Protein AF-A0A0A6RRL5-F1 (afdb_monomer_lite)

Sequence (184 aa):
MWIRLGIIFLIIVLAIILTRRQKIWTIITVMGGLIVATYIILIIGGGIHQWQKENQTIPPQQVVNSFIQDIHPELSQKMTEIAEEMALSTQKIQQLQDLKKAFPNQAQMIEQKINQWQTLKNQLSQVSNDIEQRVEQAYVAYKIDEIQGRKKFTLISQTLLNQANAVLANADSTKSTIEAQLDE

Organism: NCBI:txid1003181

Radius of gyration: 33.32 Å; chains: 1; bounding box: 41×81×75 Å

Secondary structure (DSSP, 8-state):
-HHHHHHHHHHHHHHHHHH-TT-HHHHHHHHHHHHHHHHHHHHHHHHHHHHHHHS----HHHHHHHHHHHH-HHHHHHHHHHHHHHHHHHHHHHHHHHHHHH-GGGHHHHHHHHHHHHHHHHHHHHHHHHHHHHHHHHHHHHHH-HHHHHHHHHHHHHHHHHHHHHHHHHHHHHHHHHHHTT--

Foldseek 3Di:
DVVVVVVVVVVVVVVVVVPCPPPPVVVCVVVVVVVVVVVVCCCVVVVVVVVVVVPPPDPLLVVLLVVCCVQPVLLSVLLVVLVVLLVVLVVLLVVLVVVCVVCVVCNVVSVVLSVLSVVLSVLSVVLSVVLSVVSSVLVVVCVVPVVVSSVVCVVVSVVSSVSSVVSVVVSVVSVVVSVVVVVD

pLDDT: mean 82.19, std 14.81, range [45.22, 98.0]

Structure (mmCIF, N/CA/C/O backbone):
data_AF-A0A0A6RRL5-F1
#
_entry.id   AF-A0A0A6RRL5-F1
#
loop_
_atom_site.group_PDB
_atom_site.id
_atom_site.type_symbol
_atom_site.label_atom_id
_atom_site.label_alt_id
_atom_site.label_comp_id
_atom_site.label_asym_id
_atom_site.label_entity_id
_atom_site.label_seq_id
_atom_site.pdbx_PDB_ins_code
_atom_site.Cartn_x
_atom_site.Cartn_y
_atom_site.Cartn_z
_atom_site.occupancy
_atom_site.B_iso_or_equiv
_atom_site.auth_seq_id
_atom_site.auth_comp_id
_atom_site.auth_asym_id
_atom_site.auth_atom_id
_atom_site.pdbx_PDB_model_num
ATOM 1 N N . MET A 1 1 ? -18.501 49.320 -32.073 1.00 52.78 1 MET A N 1
ATOM 2 C CA . MET A 1 1 ? -17.607 50.162 -31.240 1.00 52.78 1 MET A CA 1
ATOM 3 C C . MET A 1 1 ? -16.177 50.233 -31.798 1.00 52.78 1 MET A C 1
ATOM 5 O O . MET A 1 1 ? -15.641 51.326 -31.887 1.00 52.78 1 MET A O 1
ATOM 9 N N . TRP A 1 2 ? -15.608 49.127 -32.290 1.00 47.00 2 TRP A N 1
ATOM 10 C CA . TRP A 1 2 ? -14.252 49.050 -32.870 1.00 47.00 2 TRP A CA 1
ATOM 11 C C . TRP A 1 2 ? -14.011 49.849 -34.167 1.00 47.00 2 TRP A C 1
ATOM 13 O O . TRP A 1 2 ? -12.937 50.409 -34.357 1.00 47.00 2 TRP A O 1
ATOM 23 N N . ILE A 1 3 ? -15.027 49.999 -35.024 1.00 62.28 3 ILE A N 1
ATOM 24 C CA . ILE A 1 3 ? -14.897 50.715 -36.311 1.00 62.28 3 ILE A CA 1
ATOM 25 C C . ILE A 1 3 ? -14.674 52.227 -36.108 1.00 62.28 3 ILE A C 1
ATOM 27 O O . ILE A 1 3 ? -13.929 52.854 -36.857 1.00 62.28 3 ILE A O 1
ATOM 31 N N . ARG A 1 4 ? -15.249 52.820 -35.048 1.00 56.81 4 ARG A N 1
ATOM 32 C CA . ARG A 1 4 ? -15.068 54.251 -34.739 1.00 56.81 4 ARG A CA 1
ATOM 33 C C . ARG A 1 4 ? -13.652 54.570 -34.242 1.00 56.81 4 ARG A C 1
ATOM 35 O O . ARG A 1 4 ? -13.141 55.640 -34.550 1.00 56.81 4 ARG A O 1
ATOM 42 N N . LEU A 1 5 ? -13.001 53.633 -33.550 1.00 63.03 5 LEU A N 1
ATOM 43 C CA . LEU A 1 5 ? -11.608 53.772 -33.105 1.00 63.03 5 LEU A CA 1
ATOM 44 C C . LEU A 1 5 ? -10.621 53.698 -34.279 1.00 63.03 5 LEU A C 1
ATOM 46 O O . LEU A 1 5 ? -9.686 54.493 -34.336 1.00 63.03 5 LEU A O 1
ATOM 50 N N . GLY A 1 6 ? -10.869 52.814 -35.252 1.00 72.12 6 GLY A N 1
ATOM 51 C CA . GLY A 1 6 ? -10.028 52.696 -36.449 1.00 72.12 6 GLY A CA 1
ATOM 52 C C . GLY A 1 6 ? -10.020 53.962 -37.312 1.00 72.12 6 GLY A C 1
ATOM 53 O O . GLY A 1 6 ? -8.970 54.372 -37.796 1.00 72.12 6 GLY A O 1
ATOM 54 N N . ILE A 1 7 ? -11.170 54.631 -37.444 1.00 76.12 7 ILE A N 1
ATOM 55 C CA . ILE A 1 7 ? -11.287 55.865 -38.237 1.00 76.12 7 ILE A CA 1
ATOM 56 C C . ILE A 1 7 ? -10.579 57.039 -37.545 1.00 76.12 7 I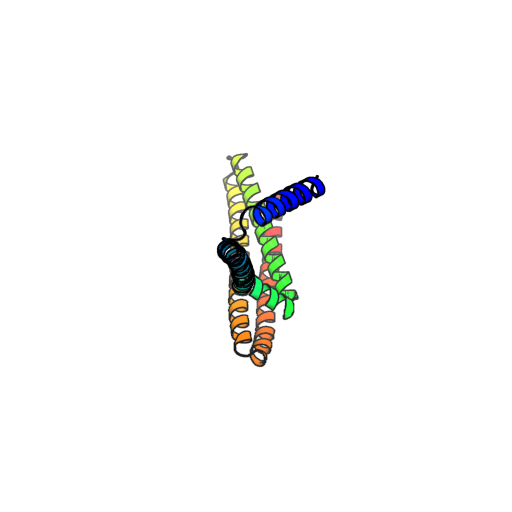LE A C 1
ATOM 58 O O . ILE A 1 7 ? -9.872 57.797 -38.205 1.00 76.12 7 ILE A O 1
ATOM 62 N N . ILE A 1 8 ? -10.695 57.163 -36.218 1.00 74.31 8 ILE A N 1
ATOM 63 C CA . ILE A 1 8 ? -9.988 58.202 -35.449 1.00 74.31 8 ILE A CA 1
ATOM 64 C C . ILE A 1 8 ? -8.470 58.008 -35.555 1.00 74.31 8 ILE A C 1
ATOM 66 O O . ILE A 1 8 ? -7.740 58.971 -35.781 1.00 74.31 8 ILE A O 1
ATOM 70 N N . PHE A 1 9 ? -7.996 56.763 -35.475 1.00 74.94 9 PHE A N 1
ATOM 71 C CA . PHE A 1 9 ? -6.580 56.445 -35.646 1.00 74.94 9 PHE A CA 1
ATOM 72 C C . PHE A 1 9 ? -6.076 56.811 -37.050 1.00 74.94 9 PHE A C 1
ATOM 74 O O . PHE A 1 9 ? -5.023 57.430 -37.189 1.00 74.94 9 PHE A O 1
ATOM 81 N N . LEU A 1 10 ? -6.862 56.517 -38.089 1.00 76.50 10 LEU A N 1
ATOM 82 C CA . LEU A 1 10 ? -6.510 56.823 -39.476 1.00 76.50 10 LEU A CA 1
ATOM 83 C C . LEU A 1 10 ? -6.443 58.338 -39.740 1.00 76.50 10 LEU A C 1
ATOM 85 O O . LEU A 1 10 ? -5.532 58.802 -40.424 1.00 76.50 10 LEU A O 1
ATOM 89 N N . ILE A 1 11 ? -7.347 59.116 -39.135 1.00 78.75 11 ILE A N 1
ATOM 90 C CA . ILE A 1 11 ? -7.352 60.586 -39.222 1.00 78.75 11 ILE A CA 1
ATOM 91 C C . ILE A 1 11 ? -6.140 61.187 -38.495 1.00 78.75 11 ILE A C 1
ATOM 93 O O . ILE A 1 11 ? -5.501 62.093 -39.029 1.00 78.75 11 ILE A O 1
ATOM 97 N N . ILE A 1 12 ? -5.774 60.666 -37.318 1.00 73.81 12 ILE A N 1
ATOM 98 C CA . ILE A 1 12 ? -4.588 61.117 -36.571 1.00 73.81 12 ILE A CA 1
ATOM 99 C C . ILE A 1 12 ? -3.306 60.821 -37.362 1.00 73.81 12 ILE A C 1
ATOM 101 O O . ILE A 1 12 ? -2.438 61.687 -37.477 1.00 73.81 12 ILE A O 1
ATOM 105 N N . VAL A 1 13 ? -3.203 59.636 -37.970 1.00 71.62 13 VAL A N 1
ATOM 106 C CA . VAL A 1 13 ? -2.058 59.256 -38.812 1.00 71.62 13 VAL A CA 1
ATOM 107 C C . VAL A 1 13 ? -1.952 60.165 -40.043 1.00 71.62 13 VAL A C 1
ATOM 109 O O . VAL A 1 13 ? -0.871 60.677 -40.332 1.00 71.62 13 VAL A O 1
ATOM 112 N N . LEU A 1 14 ? -3.067 60.450 -40.725 1.00 72.38 14 LEU A N 1
ATOM 113 C CA . LEU A 1 14 ? -3.102 61.362 -41.877 1.00 72.38 14 LEU A CA 1
ATOM 114 C C . LEU A 1 14 ? -2.750 62.810 -41.509 1.00 72.38 14 LEU A C 1
ATOM 116 O O . LEU A 1 14 ? -1.993 63.456 -42.235 1.00 72.38 14 LEU A O 1
ATOM 120 N N . ALA A 1 15 ? -3.232 63.307 -40.367 1.00 69.69 15 ALA A N 1
ATOM 121 C CA . ALA A 1 15 ? -2.908 64.646 -39.877 1.00 69.69 15 ALA A CA 1
ATOM 122 C C . ALA A 1 15 ? -1.407 64.787 -39.548 1.00 69.69 15 ALA A C 1
ATOM 124 O O . ALA A 1 15 ? -0.779 65.798 -39.873 1.00 69.69 15 ALA A O 1
ATOM 125 N N . ILE A 1 16 ? -0.791 63.749 -38.976 1.00 62.69 16 ILE A N 1
ATOM 126 C CA . ILE A 1 16 ? 0.648 63.726 -38.670 1.00 62.69 16 ILE A CA 1
ATOM 127 C C . ILE A 1 16 ? 1.498 63.688 -39.954 1.00 62.69 16 ILE A C 1
ATOM 129 O O . ILE A 1 16 ? 2.522 64.373 -40.024 1.00 62.69 16 ILE A O 1
ATOM 133 N N . ILE A 1 17 ? 1.059 62.952 -40.982 1.00 62.91 17 ILE A N 1
ATOM 134 C CA . ILE A 1 17 ? 1.737 62.864 -42.287 1.00 62.91 17 ILE A CA 1
ATOM 135 C C . ILE A 1 17 ? 1.704 64.210 -43.030 1.00 62.91 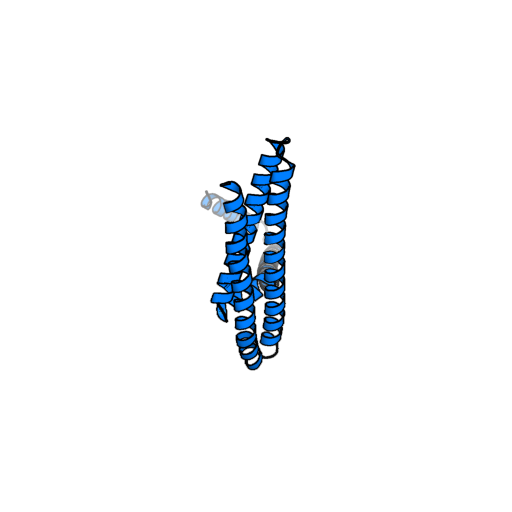17 ILE A C 1
ATOM 137 O O . ILE A 1 17 ? 2.719 64.623 -43.594 1.00 62.91 17 ILE A O 1
ATOM 141 N N . LEU A 1 18 ? 0.574 64.925 -42.996 1.00 62.03 18 LEU A N 1
ATOM 142 C CA . LEU A 1 18 ? 0.412 66.204 -43.700 1.00 62.03 18 LEU A CA 1
ATOM 143 C C . LEU A 1 18 ? 1.228 67.353 -43.088 1.00 62.03 18 LEU A C 1
ATOM 145 O O . LEU A 1 18 ? 1.659 68.248 -43.812 1.00 62.03 18 LEU A O 1
ATOM 149 N N . THR A 1 19 ? 1.492 67.332 -41.779 1.00 60.03 19 THR A N 1
ATOM 150 C CA . THR A 1 19 ? 2.067 68.501 -41.086 1.00 60.03 19 THR A CA 1
ATOM 151 C C . THR A 1 19 ? 3.605 68.539 -41.098 1.00 60.03 19 THR A C 1
ATOM 153 O O . THR A 1 19 ? 4.205 69.542 -40.715 1.00 60.03 19 THR A O 1
ATOM 156 N N . ARG A 1 20 ? 4.304 67.472 -41.517 1.00 54.66 20 ARG A N 1
ATOM 157 C CA . ARG A 1 20 ? 5.771 67.386 -41.353 1.00 54.66 20 ARG A CA 1
ATOM 158 C C . ARG A 1 20 ? 6.490 66.665 -42.495 1.00 54.66 20 ARG A C 1
ATOM 160 O O . ARG A 1 20 ? 7.007 65.562 -42.334 1.00 54.66 20 ARG A O 1
ATOM 167 N N . ARG A 1 21 ? 6.687 67.367 -43.615 1.00 55.06 21 ARG A N 1
ATOM 168 C CA . ARG A 1 21 ? 7.547 66.911 -44.731 1.00 55.06 21 ARG A CA 1
ATOM 169 C C . ARG A 1 21 ? 9.041 66.764 -44.369 1.00 55.06 21 ARG A C 1
ATOM 171 O O . ARG A 1 21 ? 9.801 66.225 -45.160 1.00 55.06 21 ARG A O 1
ATOM 178 N N . GLN A 1 22 ? 9.465 67.194 -43.174 1.00 52.91 22 GLN A N 1
ATOM 179 C CA . GLN A 1 22 ? 10.870 67.182 -42.735 1.00 52.91 22 GLN A CA 1
ATOM 180 C C . GLN A 1 22 ? 11.210 66.113 -41.674 1.00 52.91 22 GLN A C 1
ATOM 182 O O . GLN A 1 22 ? 12.342 66.058 -41.206 1.00 52.91 22 GLN A O 1
ATOM 187 N N . LYS A 1 23 ? 10.260 65.256 -41.265 1.00 57.72 23 LYS A N 1
ATOM 188 C CA . LYS A 1 23 ? 10.474 64.265 -40.186 1.00 57.72 23 LYS A CA 1
ATOM 189 C C . LYS A 1 23 ? 9.983 62.853 -40.535 1.00 57.72 23 LYS A C 1
ATOM 191 O O . LYS A 1 23 ? 9.464 62.131 -39.691 1.00 57.72 23 LYS A O 1
ATOM 196 N N . ILE A 1 24 ? 10.183 62.437 -41.785 1.00 57.97 24 ILE A N 1
ATOM 197 C CA . ILE A 1 24 ? 9.918 61.057 -42.237 1.00 57.97 24 ILE A CA 1
ATOM 198 C C . ILE A 1 24 ? 10.838 60.060 -41.502 1.00 57.97 24 ILE A C 1
ATOM 200 O O . ILE A 1 24 ? 10.398 58.990 -41.089 1.00 57.97 24 ILE A O 1
ATOM 204 N N . TRP A 1 25 ? 12.081 60.462 -41.218 1.00 56.75 25 TRP A N 1
ATOM 205 C CA . TRP A 1 25 ? 13.065 59.645 -40.499 1.00 56.75 25 TRP A CA 1
ATOM 206 C C . TRP A 1 25 ? 12.636 59.242 -39.082 1.00 56.75 25 TRP A C 1
ATOM 208 O O . TRP A 1 25 ? 12.894 58.111 -38.677 1.00 56.75 25 TRP A O 1
ATOM 218 N N . THR A 1 26 ? 11.937 60.114 -38.344 1.00 59.91 26 THR A N 1
ATOM 219 C CA . THR A 1 26 ? 11.480 59.799 -36.977 1.00 59.91 26 THR A CA 1
ATOM 220 C C . THR A 1 26 ? 10.301 58.827 -36.954 1.00 59.91 26 THR A C 1
ATOM 222 O O . THR A 1 26 ? 10.149 58.065 -36.009 1.00 59.91 26 THR A O 1
ATOM 225 N N . ILE A 1 27 ? 9.467 58.821 -37.999 1.00 60.34 27 ILE A N 1
ATOM 226 C CA . ILE A 1 27 ? 8.325 57.898 -38.089 1.00 60.34 27 ILE A CA 1
ATOM 227 C C . ILE A 1 27 ? 8.822 56.484 -38.417 1.00 60.34 27 ILE A C 1
ATOM 229 O O . ILE A 1 27 ? 8.363 55.518 -37.809 1.00 60.34 27 ILE A O 1
ATOM 233 N N . ILE A 1 28 ? 9.814 56.366 -39.309 1.00 63.16 28 ILE A N 1
ATOM 234 C CA . ILE A 1 28 ? 10.444 55.082 -39.655 1.00 63.16 28 ILE A CA 1
ATOM 235 C C . ILE A 1 28 ? 11.129 54.458 -38.432 1.00 63.16 28 ILE A C 1
ATOM 237 O O . ILE A 1 28 ? 10.978 53.262 -38.197 1.00 63.16 28 ILE A O 1
ATOM 241 N N . THR A 1 29 ? 11.827 55.251 -37.612 1.00 64.44 29 THR A N 1
ATOM 242 C CA . THR A 1 29 ? 12.497 54.738 -36.401 1.00 64.44 29 THR A CA 1
ATOM 243 C C . THR A 1 29 ? 11.508 54.251 -35.344 1.00 64.44 29 THR A C 1
ATOM 245 O O . THR A 1 29 ? 11.722 53.191 -34.762 1.00 64.44 29 THR A O 1
ATOM 248 N N . VAL A 1 30 ? 10.399 54.965 -35.124 1.00 69.56 30 VAL A N 1
ATOM 249 C CA . VAL A 1 30 ? 9.379 54.551 -34.143 1.00 69.56 30 VAL A CA 1
ATOM 250 C C . VAL A 1 30 ? 8.624 53.298 -34.607 1.00 69.56 30 VAL A C 1
ATOM 252 O O . VAL A 1 30 ? 8.433 52.376 -33.815 1.00 69.56 30 VAL A O 1
ATOM 255 N N . MET A 1 31 ? 8.250 53.216 -35.889 1.00 67.31 31 MET A N 1
ATOM 256 C CA . MET A 1 31 ? 7.596 52.026 -36.458 1.00 67.31 31 MET A CA 1
ATOM 257 C C . MET A 1 31 ? 8.532 50.811 -36.470 1.00 67.31 31 MET A C 1
ATOM 259 O O . MET A 1 31 ? 8.121 49.719 -36.080 1.00 67.31 31 MET A O 1
ATOM 263 N N . GLY A 1 32 ? 9.801 51.000 -36.846 1.00 64.81 32 GLY A N 1
ATOM 264 C CA . GLY A 1 32 ? 10.814 49.944 -36.792 1.00 64.81 32 GLY A CA 1
ATOM 265 C C . GLY A 1 32 ? 11.029 49.415 -35.372 1.00 64.81 32 GLY A C 1
ATOM 266 O O . GLY A 1 32 ? 11.065 48.204 -35.169 1.00 64.81 32 GLY A O 1
ATOM 267 N N . GLY A 1 33 ? 11.078 50.305 -34.374 1.00 67.12 33 GLY A N 1
ATOM 268 C CA . GLY A 1 33 ? 11.204 49.922 -32.965 1.00 67.12 33 GLY A CA 1
ATOM 269 C C . GLY A 1 33 ? 10.030 49.079 -32.452 1.00 67.12 33 GLY A C 1
ATOM 270 O O . GLY A 1 33 ? 10.245 48.088 -31.759 1.00 67.12 33 GLY A O 1
ATOM 271 N N . LEU A 1 34 ? 8.793 49.416 -32.837 1.00 70.50 34 LEU A N 1
ATOM 272 C CA . LEU A 1 34 ? 7.589 48.663 -32.455 1.00 70.50 34 LEU A CA 1
ATOM 273 C C . LEU A 1 34 ? 7.543 47.253 -33.065 1.00 70.50 34 LEU A C 1
ATOM 275 O O . LEU A 1 34 ? 7.153 46.298 -32.388 1.00 70.50 34 LEU A O 1
ATOM 279 N N . ILE A 1 35 ? 7.975 47.100 -34.319 1.00 71.94 35 ILE A N 1
ATOM 280 C CA . ILE A 1 35 ? 8.038 45.791 -34.987 1.00 71.94 35 ILE A CA 1
ATOM 281 C C . ILE A 1 35 ? 9.097 44.903 -34.323 1.00 71.94 35 ILE A C 1
ATOM 283 O O . ILE A 1 35 ? 8.836 43.738 -34.033 1.00 71.94 35 ILE A O 1
ATOM 287 N N . VAL A 1 36 ? 10.273 45.452 -34.005 1.00 70.12 36 VAL A N 1
ATOM 288 C CA . VAL A 1 36 ? 11.329 44.689 -33.323 1.00 70.12 36 VAL A CA 1
ATOM 289 C C . VAL A 1 36 ? 10.899 44.301 -31.904 1.00 70.12 36 VAL A C 1
ATOM 291 O O . VAL A 1 36 ? 11.081 43.154 -31.506 1.00 70.12 36 VAL A O 1
ATOM 294 N N . ALA A 1 37 ? 10.262 45.206 -31.156 1.00 69.94 37 ALA A N 1
ATOM 295 C CA . ALA A 1 37 ? 9.780 44.915 -29.805 1.00 69.94 37 ALA A CA 1
ATOM 296 C C . ALA A 1 37 ? 8.712 43.805 -29.786 1.00 69.94 37 ALA A C 1
ATOM 298 O O . ALA A 1 37 ? 8.779 42.898 -28.959 1.00 69.94 37 ALA A O 1
ATOM 299 N N . THR A 1 38 ? 7.757 43.833 -30.721 1.00 70.44 38 THR A N 1
ATOM 300 C CA . THR A 1 38 ? 6.729 42.781 -30.834 1.00 70.44 38 THR A CA 1
ATOM 301 C C . THR A 1 38 ? 7.321 41.434 -31.251 1.00 70.44 38 THR A C 1
ATOM 303 O O . THR A 1 38 ? 6.930 40.403 -30.704 1.00 70.44 38 THR A O 1
ATOM 306 N N . TYR A 1 39 ? 8.318 41.431 -32.139 1.00 71.25 39 TYR A N 1
ATOM 307 C CA . TYR A 1 39 ? 9.027 40.215 -32.543 1.00 71.25 39 TYR A CA 1
ATOM 308 C C . TYR A 1 39 ? 9.832 39.592 -31.388 1.00 71.25 39 TYR A C 1
ATOM 310 O O . TYR A 1 39 ? 9.789 38.379 -31.184 1.00 71.25 39 TYR A O 1
ATOM 318 N N . ILE A 1 40 ? 10.496 40.419 -30.571 1.00 68.06 40 ILE A N 1
ATOM 319 C CA . ILE A 1 40 ? 11.220 39.972 -29.370 1.00 68.06 40 ILE A CA 1
ATOM 320 C C . ILE A 1 40 ? 10.255 39.364 -28.339 1.00 68.06 40 ILE A C 1
ATOM 322 O O . ILE A 1 40 ? 10.546 38.304 -27.789 1.00 68.06 40 ILE A O 1
ATOM 326 N N . ILE A 1 41 ? 9.088 39.976 -28.111 1.00 68.25 41 ILE A N 1
ATOM 327 C CA . ILE A 1 41 ? 8.078 39.446 -27.177 1.00 68.25 41 ILE A CA 1
ATOM 328 C C . ILE A 1 41 ? 7.533 38.090 -27.653 1.00 68.25 41 ILE A C 1
ATOM 330 O O . ILE A 1 41 ? 7.330 37.204 -26.828 1.00 68.25 41 ILE A O 1
ATOM 334 N N . LEU A 1 42 ? 7.334 37.891 -28.961 1.00 65.31 42 LEU A N 1
ATOM 335 C CA . LEU A 1 42 ? 6.865 36.610 -29.506 1.00 65.31 42 LEU A CA 1
ATOM 336 C C . LEU A 1 42 ? 7.913 35.495 -29.390 1.00 65.31 42 LEU A C 1
ATOM 338 O O . LEU A 1 42 ? 7.561 34.378 -29.015 1.00 65.31 42 LEU A O 1
ATOM 342 N N . ILE A 1 43 ? 9.190 35.788 -29.654 1.00 64.81 43 ILE A N 1
ATOM 343 C CA . ILE A 1 43 ? 10.274 34.800 -29.523 1.00 64.81 43 ILE A CA 1
ATOM 344 C C . ILE A 1 43 ? 10.511 34.442 -28.053 1.00 64.81 43 ILE A C 1
ATOM 346 O O . ILE A 1 43 ? 10.611 33.264 -27.717 1.00 64.81 43 ILE A O 1
ATOM 350 N N . ILE A 1 44 ? 10.565 35.440 -27.167 1.00 62.50 44 ILE A N 1
ATOM 351 C CA . ILE A 1 44 ? 10.800 35.212 -25.737 1.00 62.50 44 ILE A CA 1
ATOM 352 C C . ILE A 1 44 ? 9.572 34.556 -25.090 1.00 62.50 44 ILE A C 1
ATOM 354 O O . ILE A 1 44 ? 9.715 33.572 -24.373 1.00 62.50 44 ILE A O 1
ATOM 358 N N . GLY A 1 45 ? 8.358 35.034 -25.377 1.00 60.22 45 GLY A N 1
ATOM 359 C CA . GLY A 1 45 ? 7.120 34.471 -24.828 1.00 60.22 45 GLY A CA 1
ATOM 360 C C . GLY A 1 45 ? 6.837 33.047 -25.316 1.00 60.22 45 GLY A C 1
ATOM 361 O O . GLY A 1 45 ? 6.499 32.181 -24.510 1.00 60.22 45 GLY A O 1
ATOM 362 N N . GLY A 1 46 ? 7.031 32.779 -26.612 1.00 58.84 46 GLY A N 1
ATOM 363 C CA . GLY A 1 46 ? 6.885 31.437 -27.184 1.00 58.84 46 GLY A CA 1
ATOM 364 C C . GLY A 1 46 ? 7.964 30.466 -26.696 1.00 58.84 46 GLY A C 1
ATOM 365 O O . GLY A 1 46 ? 7.649 29.338 -26.318 1.00 58.84 46 GLY A O 1
ATOM 366 N N . GLY A 1 47 ? 9.218 30.927 -26.624 1.00 57.62 47 GLY A N 1
ATOM 367 C CA . GLY A 1 47 ? 10.345 30.134 -26.133 1.00 57.62 47 GLY A CA 1
ATOM 368 C C . GLY A 1 47 ? 10.232 29.776 -24.649 1.00 57.62 47 GLY A C 1
ATOM 369 O O . GLY A 1 47 ? 10.443 28.621 -24.289 1.00 57.62 47 GLY A O 1
ATOM 370 N N . ILE A 1 48 ? 9.827 30.720 -23.790 1.00 57.78 48 ILE A N 1
ATOM 371 C CA . ILE A 1 48 ? 9.641 30.468 -22.349 1.00 57.78 48 ILE A CA 1
ATOM 372 C C . ILE A 1 48 ? 8.486 29.487 -22.106 1.00 57.78 48 ILE A C 1
ATOM 374 O O . ILE A 1 48 ? 8.616 28.580 -21.285 1.00 57.78 48 ILE A O 1
ATOM 378 N N . HIS A 1 49 ? 7.377 29.614 -22.840 1.00 55.28 49 HIS A N 1
ATOM 379 C CA . HIS A 1 49 ? 6.236 28.709 -22.683 1.00 55.28 49 HIS A CA 1
ATOM 380 C C . HIS A 1 49 ? 6.574 27.265 -23.099 1.00 55.28 49 HIS A C 1
ATOM 382 O O . HIS A 1 49 ? 6.119 26.309 -22.471 1.00 55.28 49 HIS A O 1
ATOM 388 N N . GLN A 1 50 ? 7.389 27.089 -24.143 1.00 55.75 50 GLN A N 1
ATOM 389 C CA . GLN A 1 50 ? 7.833 25.767 -24.589 1.00 55.75 50 GLN A CA 1
ATOM 390 C C . GLN A 1 50 ? 8.886 25.164 -23.644 1.00 55.75 50 GLN A C 1
ATOM 392 O O . GLN A 1 50 ? 8.776 23.992 -23.289 1.00 55.75 50 GLN A O 1
ATOM 397 N N . TRP A 1 51 ? 9.820 25.980 -23.146 1.00 54.28 51 TRP A N 1
ATOM 398 C CA . TRP A 1 51 ? 10.839 25.564 -22.176 1.00 54.28 51 TRP A CA 1
ATOM 399 C C . TRP A 1 51 ? 10.234 25.125 -20.833 1.00 54.28 51 TRP A C 1
ATOM 401 O O . TRP A 1 51 ? 10.667 24.144 -20.235 1.00 54.28 51 TRP A O 1
ATOM 411 N N . GLN A 1 52 ? 9.170 25.791 -20.375 1.00 53.88 52 GLN A N 1
ATOM 412 C CA . GLN A 1 52 ? 8.477 25.417 -19.139 1.00 53.88 52 GLN A CA 1
ATOM 413 C C . GLN A 1 52 ? 7.708 24.088 -19.257 1.00 53.88 52 GLN A C 1
ATOM 415 O O . GLN A 1 52 ? 7.554 23.380 -18.264 1.00 53.88 52 GLN A O 1
ATOM 420 N N . LYS A 1 53 ? 7.254 23.726 -20.464 1.00 55.59 53 LYS A N 1
ATOM 421 C CA . LYS A 1 53 ? 6.600 22.437 -20.735 1.00 55.59 53 LYS A CA 1
ATOM 422 C C . LYS A 1 53 ? 7.608 21.286 -20.823 1.00 55.59 53 LYS A C 1
ATOM 424 O O . LYS A 1 53 ? 7.285 20.171 -20.434 1.00 55.59 53 LYS A O 1
ATOM 429 N N . GLU A 1 54 ? 8.818 21.563 -21.305 1.00 53.56 54 GLU A N 1
ATOM 430 C CA . GLU A 1 54 ? 9.918 20.592 -21.389 1.00 53.56 54 GLU A CA 1
ATOM 431 C C . GLU A 1 54 ? 10.573 20.328 -20.019 1.00 53.56 54 GLU A C 1
ATOM 433 O O . GLU A 1 54 ? 11.005 19.213 -19.745 1.00 53.56 54 GLU A O 1
ATOM 438 N N . ASN A 1 55 ? 10.536 21.314 -19.113 1.00 53.09 55 ASN A N 1
ATOM 439 C CA . ASN A 1 55 ? 11.059 21.207 -17.745 1.00 53.09 55 ASN A CA 1
ATOM 440 C C . ASN A 1 55 ? 10.022 20.809 -16.681 1.00 53.09 55 ASN A C 1
ATOM 442 O O . ASN A 1 55 ? 10.344 20.798 -15.490 1.00 53.09 55 ASN A O 1
ATOM 446 N N . GLN A 1 56 ? 8.785 20.481 -17.066 1.00 51.66 56 GLN A N 1
ATOM 447 C CA . GLN A 1 56 ? 7.846 19.842 -16.144 1.00 51.66 56 GLN A CA 1
ATOM 448 C C . GLN A 1 56 ? 8.305 18.404 -15.893 1.00 51.66 56 GLN A C 1
ATOM 450 O O . GLN A 1 56 ? 8.007 17.486 -16.654 1.00 51.66 56 GLN A O 1
ATOM 455 N N . THR A 1 57 ? 9.051 18.212 -14.808 1.00 62.28 57 THR A N 1
ATOM 456 C CA . THR A 1 57 ? 9.405 16.886 -14.315 1.00 62.28 57 THR A CA 1
ATOM 457 C C . THR A 1 57 ? 8.130 16.175 -13.874 1.00 62.28 57 THR A C 1
ATOM 459 O O . THR A 1 57 ? 7.482 16.562 -12.901 1.00 62.28 57 THR A O 1
ATOM 462 N N . ILE A 1 58 ? 7.742 15.134 -14.614 1.00 67.19 58 ILE A N 1
ATOM 463 C CA . ILE A 1 58 ? 6.690 14.222 -14.163 1.00 67.19 58 ILE A CA 1
ATOM 464 C C . ILE A 1 58 ? 7.164 13.648 -12.818 1.00 67.19 58 ILE A C 1
ATOM 466 O O . ILE A 1 58 ? 8.291 13.146 -12.750 1.00 67.19 58 ILE A O 1
ATOM 470 N N . PRO A 1 59 ? 6.367 13.746 -11.739 1.00 77.12 59 PRO A N 1
ATOM 471 C CA . PRO A 1 59 ? 6.770 13.234 -10.441 1.00 77.12 59 PRO A CA 1
ATOM 472 C C . PRO A 1 59 ? 7.100 11.736 -10.547 1.00 77.12 59 PRO A C 1
ATOM 474 O O . PRO A 1 59 ? 6.356 11.006 -11.212 1.00 77.12 59 PRO A O 1
ATOM 477 N N . PRO A 1 60 ? 8.172 11.256 -9.886 1.00 73.81 60 PRO A N 1
ATOM 478 C CA . PRO A 1 60 ? 8.615 9.862 -9.974 1.00 73.81 60 PRO A CA 1
ATOM 479 C C . PRO A 1 60 ? 7.483 8.848 -9.766 1.00 73.81 60 PRO A C 1
ATOM 481 O O . PRO A 1 60 ? 7.362 7.900 -10.537 1.00 73.81 60 PRO A O 1
ATOM 484 N N . GLN A 1 61 ? 6.573 9.119 -8.823 1.00 75.62 61 GLN A N 1
ATOM 485 C CA . GLN A 1 61 ? 5.396 8.287 -8.554 1.00 75.62 61 GLN A CA 1
ATOM 486 C C . GLN A 1 61 ? 4.501 8.069 -9.787 1.00 75.62 61 GLN A C 1
ATOM 488 O O . GLN A 1 61 ? 4.047 6.958 -10.039 1.00 75.62 61 GLN A O 1
ATOM 493 N N . GLN A 1 62 ? 4.241 9.114 -10.582 1.00 81.75 62 GLN A N 1
ATOM 494 C CA . GLN A 1 62 ? 3.384 9.000 -11.771 1.00 81.75 62 GLN A CA 1
ATOM 495 C C . GLN A 1 62 ? 4.047 8.159 -12.864 1.00 81.75 62 GLN A C 1
ATOM 497 O O . GLN A 1 62 ? 3.370 7.404 -13.564 1.00 81.75 62 GLN A O 1
ATOM 502 N N . VAL A 1 63 ? 5.370 8.259 -12.987 1.00 83.06 63 VAL A N 1
ATOM 503 C CA . VAL A 1 63 ? 6.153 7.459 -13.933 1.00 83.06 63 VAL A CA 1
ATOM 504 C C . VAL A 1 63 ? 6.141 5.984 -13.526 1.00 83.06 63 VAL A C 1
ATOM 506 O O . VAL A 1 63 ? 5.861 5.121 -14.357 1.00 83.06 63 VAL A O 1
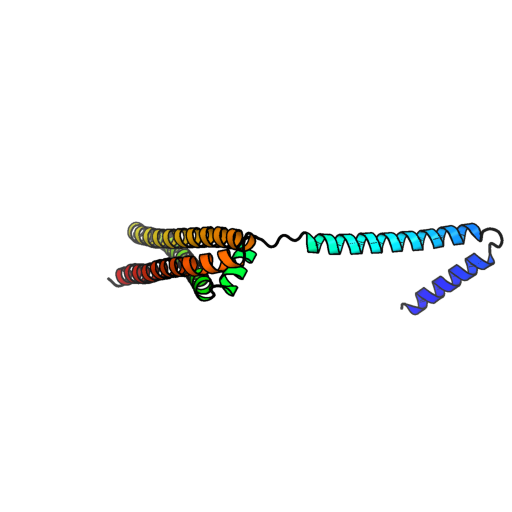ATOM 509 N N . VAL A 1 64 ? 6.381 5.705 -12.243 1.00 81.62 64 VAL A N 1
ATOM 510 C CA . VAL A 1 64 ? 6.365 4.356 -11.661 1.00 81.62 64 VAL A CA 1
ATOM 511 C C . VAL A 1 64 ? 4.983 3.710 -11.808 1.00 81.62 64 VAL A C 1
ATOM 513 O O . VAL A 1 64 ? 4.889 2.579 -12.284 1.00 81.62 64 VAL A O 1
ATOM 516 N N . ASN A 1 65 ? 3.906 4.441 -11.510 1.00 84.19 65 ASN A N 1
ATOM 517 C CA . ASN A 1 65 ? 2.538 3.936 -11.661 1.00 84.19 65 ASN A CA 1
ATOM 518 C C . ASN A 1 65 ? 2.202 3.603 -13.118 1.00 84.19 65 ASN A C 1
ATOM 520 O O . ASN A 1 65 ? 1.669 2.531 -13.396 1.00 84.19 65 ASN A O 1
ATOM 524 N N . SER A 1 66 ? 2.569 4.480 -14.058 1.00 86.94 66 SER A N 1
ATOM 525 C CA . SER A 1 66 ? 2.343 4.240 -15.491 1.00 86.94 66 SER A CA 1
ATOM 526 C C . SER A 1 66 ? 3.111 3.008 -15.984 1.00 86.94 66 SER A C 1
ATOM 528 O O . SER A 1 66 ? 2.604 2.232 -16.789 1.00 86.94 66 SER A O 1
ATOM 530 N N . PHE A 1 67 ? 4.328 2.802 -15.475 1.00 87.75 67 PHE A N 1
ATOM 531 C CA . PHE A 1 67 ? 5.150 1.639 -15.796 1.00 87.75 67 PHE A CA 1
ATOM 532 C C . PHE A 1 67 ? 4.540 0.326 -15.286 1.00 87.75 67 PHE A C 1
ATOM 534 O O . PHE A 1 67 ? 4.465 -0.640 -16.046 1.00 87.75 67 PHE A O 1
ATOM 541 N N . ILE A 1 68 ? 4.066 0.279 -14.033 1.00 90.69 68 ILE A N 1
ATOM 542 C CA . ILE A 1 68 ? 3.382 -0.917 -13.512 1.00 90.69 68 ILE A CA 1
ATOM 543 C C . ILE A 1 68 ? 2.105 -1.174 -14.304 1.00 90.69 68 ILE A C 1
ATOM 545 O O . ILE A 1 68 ? 1.833 -2.317 -14.649 1.00 90.69 68 ILE A O 1
ATOM 549 N N . GLN A 1 69 ? 1.331 -0.131 -14.605 1.00 91.44 69 GLN A N 1
ATOM 550 C CA . GLN A 1 69 ? 0.076 -0.272 -15.334 1.00 91.44 69 GLN A CA 1
ATOM 551 C C . GLN A 1 69 ? 0.282 -0.879 -16.730 1.00 91.44 69 GLN A C 1
ATOM 553 O O . GLN A 1 69 ? -0.530 -1.698 -17.156 1.00 91.44 69 GLN A O 1
ATOM 558 N N . ASP A 1 70 ? 1.373 -0.520 -17.414 1.00 88.12 70 ASP A N 1
ATOM 559 C CA . ASP A 1 70 ? 1.729 -1.079 -18.723 1.00 88.12 70 ASP A CA 1
ATOM 560 C C . ASP A 1 70 ? 2.212 -2.533 -18.628 1.00 88.12 70 ASP A C 1
ATOM 562 O O . ASP A 1 70 ? 1.775 -3.392 -19.394 1.00 88.12 70 ASP A O 1
ATOM 566 N N . ILE A 1 71 ? 3.120 -2.835 -17.693 1.00 85.94 71 ILE A N 1
ATOM 567 C CA . ILE A 1 71 ? 3.793 -4.142 -17.681 1.00 85.94 71 ILE A CA 1
ATOM 568 C C . ILE A 1 71 ? 3.069 -5.188 -16.823 1.00 85.94 71 ILE A C 1
ATOM 570 O O . ILE A 1 71 ? 3.124 -6.377 -17.138 1.00 85.94 71 ILE A O 1
ATOM 574 N N . HIS A 1 72 ? 2.410 -4.777 -15.742 1.00 90.00 72 HIS A N 1
ATOM 575 C CA . HIS A 1 72 ? 1.736 -5.671 -14.802 1.00 90.00 72 HIS A CA 1
ATOM 576 C C . HIS A 1 72 ? 0.459 -5.031 -14.208 1.00 90.00 72 HIS A C 1
ATOM 578 O O . HIS A 1 72 ? 0.420 -4.693 -13.018 1.00 90.00 72 HIS A O 1
ATOM 584 N N . PRO A 1 73 ? -0.617 -4.886 -15.006 1.00 92.94 73 PRO A N 1
ATOM 585 C CA . PRO A 1 73 ? -1.826 -4.155 -14.611 1.00 92.94 73 PRO A CA 1
ATOM 586 C C . PRO A 1 73 ? -2.488 -4.701 -13.339 1.00 92.94 73 PRO A C 1
ATOM 588 O O . PRO A 1 73 ? -2.998 -3.929 -12.533 1.00 92.94 73 PRO A O 1
ATOM 591 N N . GLU A 1 74 ? -2.415 -6.012 -13.104 1.00 94.12 74 GLU A N 1
ATOM 592 C CA . GLU A 1 74 ? -2.951 -6.637 -11.889 1.00 94.12 74 GLU A CA 1
ATOM 593 C C . GLU A 1 74 ? -2.232 -6.158 -10.617 1.00 94.12 74 GLU A C 1
ATOM 595 O O . GLU A 1 74 ? -2.863 -5.942 -9.587 1.00 94.12 74 GLU A O 1
ATOM 600 N N . LEU A 1 75 ? -0.919 -5.909 -10.691 1.00 93.00 75 LEU A N 1
ATOM 601 C CA . LEU A 1 75 ? -0.167 -5.386 -9.546 1.00 93.00 75 LEU A CA 1
ATOM 602 C C . LEU A 1 75 ? -0.572 -3.935 -9.281 1.00 93.00 75 LEU A C 1
ATOM 604 O O . LEU A 1 75 ? -0.771 -3.559 -8.129 1.00 93.00 75 LEU A O 1
ATOM 608 N N . SER A 1 76 ? -0.756 -3.143 -10.344 1.00 93.62 76 SER A N 1
ATOM 609 C CA . SER A 1 76 ? -1.268 -1.775 -10.221 1.00 93.62 76 SER A CA 1
ATOM 610 C C . SER A 1 76 ? -2.641 -1.758 -9.552 1.00 93.62 76 SER A C 1
ATOM 612 O O . SER A 1 76 ? -2.861 -0.944 -8.660 1.00 93.62 76 SER A O 1
ATOM 614 N N . GLN A 1 77 ? -3.544 -2.659 -9.948 1.00 95.25 77 GLN A N 1
ATOM 615 C CA . GLN A 1 77 ? -4.859 -2.780 -9.325 1.00 95.25 77 GLN A CA 1
ATOM 616 C C . GLN A 1 77 ? -4.730 -3.106 -7.831 1.00 95.25 77 GLN A C 1
ATOM 618 O O . GLN A 1 77 ? -5.349 -2.445 -7.003 1.00 95.25 77 GLN A O 1
ATOM 623 N N . LYS A 1 78 ? -3.880 -4.072 -7.465 1.00 95.06 78 LYS A N 1
ATOM 624 C CA . LYS A 1 78 ? -3.688 -4.457 -6.061 1.00 95.06 78 LYS A CA 1
ATOM 625 C C . LYS A 1 78 ? -3.092 -3.345 -5.203 1.00 95.06 78 LYS A C 1
ATOM 627 O O . LYS A 1 78 ? -3.465 -3.213 -4.042 1.00 95.06 78 LYS A O 1
ATOM 632 N N . MET A 1 79 ? -2.216 -2.512 -5.758 1.00 94.19 79 MET A N 1
ATOM 633 C CA . MET A 1 79 ? -1.727 -1.320 -5.056 1.00 94.19 79 MET A CA 1
ATOM 634 C C . MET A 1 79 ? -2.845 -0.302 -4.807 1.00 94.19 79 MET A C 1
ATOM 636 O O . MET A 1 79 ? -2.897 0.293 -3.731 1.00 94.19 79 MET A O 1
ATOM 640 N N . THR A 1 80 ? -3.763 -0.128 -5.762 1.00 94.38 80 THR A N 1
ATOM 641 C CA . THR A 1 80 ? -4.963 0.696 -5.560 1.00 94.38 80 THR A CA 1
ATOM 642 C C . THR A 1 80 ? -5.854 0.121 -4.459 1.00 94.38 80 THR A C 1
ATOM 644 O O . THR A 1 80 ? -6.232 0.864 -3.558 1.00 94.38 80 THR A O 1
ATOM 647 N N . GLU A 1 81 ? -6.103 -1.190 -4.457 1.00 96.44 81 GLU A N 1
ATOM 648 C CA . GLU A 1 81 ? -6.881 -1.863 -3.403 1.00 96.44 81 GLU A CA 1
ATOM 649 C C . GLU A 1 81 ? -6.240 -1.677 -2.011 1.00 96.44 81 GLU A C 1
ATOM 651 O O . GLU A 1 81 ? -6.930 -1.353 -1.047 1.00 96.44 81 GLU A O 1
ATOM 656 N N . ILE A 1 82 ? -4.908 -1.784 -1.893 1.00 96.19 82 ILE A N 1
ATOM 657 C CA . ILE A 1 82 ? -4.195 -1.500 -0.632 1.00 96.19 82 ILE A CA 1
ATOM 658 C C . ILE A 1 82 ? -4.418 -0.047 -0.189 1.00 96.19 82 ILE A C 1
ATOM 660 O O . ILE A 1 82 ? -4.667 0.208 0.992 1.00 96.19 82 ILE A O 1
ATOM 664 N N . ALA A 1 83 ? -4.338 0.914 -1.114 1.00 95.25 83 ALA A N 1
ATOM 665 C CA . ALA A 1 83 ? -4.553 2.326 -0.808 1.00 95.25 83 ALA A CA 1
ATOM 666 C C . ALA A 1 83 ? -5.987 2.613 -0.333 1.00 95.25 83 ALA A C 1
ATOM 668 O O . ALA A 1 83 ? -6.179 3.376 0.620 1.00 95.25 83 ALA A O 1
ATOM 669 N N . GLU A 1 84 ? -6.979 1.974 -0.949 1.00 96.25 84 GLU A N 1
ATOM 670 C CA . GLU A 1 84 ? -8.380 2.043 -0.529 1.00 96.25 84 GLU A CA 1
ATOM 671 C C . GLU A 1 84 ? -8.567 1.466 0.881 1.00 96.25 84 GLU A C 1
ATOM 673 O O . GLU A 1 84 ? -9.157 2.124 1.744 1.00 96.25 84 GLU A O 1
ATOM 678 N N . GLU A 1 85 ? -7.976 0.307 1.177 1.00 95.88 85 GLU A N 1
ATOM 679 C CA . GLU A 1 85 ? -8.104 -0.330 2.493 1.00 95.88 85 GLU A CA 1
ATOM 680 C C . GLU A 1 85 ? -7.402 0.475 3.607 1.00 95.88 85 GLU A C 1
ATOM 682 O O . GLU A 1 85 ? -7.887 0.569 4.742 1.00 95.88 85 GLU A O 1
ATOM 687 N N . MET A 1 86 ? -6.295 1.161 3.293 1.00 96.12 86 MET A N 1
ATOM 688 C CA . MET A 1 86 ? -5.671 2.131 4.205 1.00 96.12 86 MET A CA 1
ATOM 689 C C . MET A 1 86 ? -6.574 3.342 4.486 1.00 96.12 86 MET A C 1
ATOM 691 O O . MET A 1 86 ? -6.603 3.851 5.619 1.00 96.12 86 MET A O 1
ATOM 695 N N . ALA A 1 87 ? -7.292 3.833 3.471 1.00 96.50 87 ALA A N 1
ATOM 696 C CA . ALA A 1 87 ? -8.231 4.941 3.620 1.00 96.50 87 ALA A CA 1
ATOM 697 C C . ALA A 1 87 ? -9.420 4.531 4.502 1.00 96.50 87 ALA A C 1
ATOM 699 O O . ALA A 1 87 ? -9.757 5.249 5.449 1.00 96.50 87 ALA A O 1
ATOM 700 N N . LEU A 1 88 ? -9.970 3.335 4.276 1.00 95.25 88 LEU A N 1
ATOM 701 C CA . LEU A 1 88 ? -11.018 2.744 5.111 1.00 95.25 88 LEU A CA 1
ATOM 702 C C . LEU A 1 88 ? -10.559 2.568 6.562 1.00 95.25 88 LEU A C 1
ATOM 704 O O . LEU A 1 88 ? -11.252 2.997 7.489 1.00 95.25 88 LEU A O 1
ATOM 708 N N . SER A 1 89 ? -9.356 2.031 6.771 1.00 95.12 89 SER A N 1
ATOM 709 C CA . SER A 1 89 ? -8.761 1.893 8.106 1.00 95.12 89 SER A CA 1
ATOM 710 C C . SER A 1 89 ? -8.623 3.249 8.808 1.00 95.12 89 SER A C 1
ATOM 712 O O . SER A 1 89 ? -8.931 3.382 9.992 1.00 95.12 89 SER A O 1
ATOM 714 N N . THR A 1 90 ? -8.218 4.294 8.078 1.00 97.06 90 THR A N 1
ATOM 715 C CA . THR A 1 90 ? -8.116 5.663 8.614 1.00 97.06 90 THR A CA 1
ATOM 716 C C . THR A 1 90 ? -9.480 6.210 9.029 1.00 97.06 90 THR A C 1
ATOM 718 O O . THR A 1 90 ? -9.610 6.768 10.120 1.00 97.06 90 THR A O 1
ATOM 721 N N . GLN A 1 91 ? -10.505 6.009 8.201 1.00 97.00 91 GLN A N 1
ATOM 722 C CA . GLN A 1 91 ? -11.872 6.405 8.528 1.00 97.00 91 GLN A CA 1
ATOM 723 C C . GLN A 1 91 ? -12.380 5.681 9.783 1.00 97.00 91 GLN A C 1
ATOM 725 O O . GLN A 1 91 ? -12.959 6.318 10.664 1.00 97.00 91 GLN A O 1
ATOM 730 N N . LYS A 1 92 ? -12.140 4.370 9.903 1.00 94.69 92 LYS A N 1
ATOM 731 C CA . LYS A 1 92 ? -12.544 3.581 11.077 1.00 94.69 92 LYS A CA 1
ATOM 732 C C . LYS A 1 92 ? -11.848 4.036 12.355 1.00 94.69 92 LYS A C 1
ATOM 734 O O . LYS A 1 92 ? -12.514 4.201 13.375 1.00 94.69 92 LYS A O 1
ATOM 739 N N . ILE A 1 93 ? -10.545 4.314 12.298 1.00 96.75 93 ILE A N 1
ATOM 740 C CA . ILE A 1 93 ? -9.800 4.886 13.429 1.00 96.75 93 ILE A CA 1
ATOM 741 C C . ILE A 1 93 ? -10.435 6.206 13.877 1.00 96.75 93 ILE A C 1
ATOM 743 O O . ILE A 1 93 ? -10.663 6.389 15.071 1.00 96.75 93 ILE A O 1
ATOM 747 N N . GLN A 1 94 ? -10.766 7.099 12.940 1.00 98.00 94 GLN A N 1
ATOM 748 C CA . GLN A 1 94 ? -11.395 8.382 13.263 1.00 98.00 94 GLN A CA 1
ATOM 749 C C . GLN A 1 94 ? -12.761 8.193 13.941 1.00 98.00 94 GLN A C 1
ATOM 751 O O . GLN A 1 94 ? -13.020 8.790 14.984 1.00 98.00 94 GLN A O 1
ATOM 756 N N . GLN A 1 95 ? -13.606 7.307 13.407 1.00 96.50 95 GLN A N 1
ATOM 757 C CA . GLN A 1 95 ? -14.907 6.983 14.005 1.00 96.50 95 GLN A CA 1
ATOM 758 C C . GLN A 1 95 ? -14.766 6.452 15.438 1.00 96.50 95 GLN A C 1
ATOM 760 O O . GLN A 1 95 ? -15.502 6.874 16.329 1.00 96.50 95 GLN A O 1
ATOM 765 N N . LEU A 1 96 ? -13.797 5.565 15.684 1.00 95.88 96 LEU A N 1
ATOM 766 C CA . LEU A 1 96 ? -13.528 5.033 17.020 1.00 95.88 96 LEU A CA 1
ATOM 767 C C . LEU A 1 96 ? -12.975 6.104 17.969 1.00 95.88 96 LEU A C 1
ATOM 769 O O . LEU A 1 96 ? -13.334 6.122 19.144 1.00 95.88 96 LEU A O 1
ATOM 773 N N . GLN A 1 97 ? -12.143 7.027 17.486 1.00 97.50 97 GLN A N 1
ATOM 774 C CA . GLN A 1 97 ? -11.670 8.153 18.296 1.00 97.50 97 GLN A CA 1
ATOM 775 C C . GLN A 1 97 ? -12.818 9.066 18.731 1.00 97.50 97 GLN A C 1
ATOM 777 O O . GLN A 1 97 ? -12.837 9.526 19.874 1.00 97.50 97 GLN A O 1
ATOM 782 N N . ASP A 1 98 ? -13.784 9.314 17.851 1.00 97.62 98 ASP A N 1
ATOM 783 C CA . ASP A 1 98 ? -14.955 10.119 18.189 1.00 97.62 98 ASP A CA 1
ATOM 784 C C . ASP A 1 98 ? -15.902 9.363 19.134 1.00 97.62 98 ASP A C 1
ATOM 786 O O . ASP A 1 98 ? -16.393 9.945 20.106 1.00 97.62 98 ASP A O 1
ATOM 790 N N . LEU A 1 99 ? -16.048 8.045 18.958 1.00 95.81 99 LEU A N 1
ATOM 791 C CA . LEU A 1 99 ? -16.769 7.182 19.896 1.00 95.81 99 LEU A CA 1
ATOM 792 C C . LEU A 1 99 ? -16.126 7.190 21.293 1.00 95.81 99 LEU A C 1
ATOM 794 O O . LEU A 1 99 ? -16.823 7.324 22.298 1.00 95.81 99 LEU A O 1
ATOM 798 N N . LYS A 1 100 ? -14.792 7.119 21.371 1.00 96.62 100 LYS A N 1
ATOM 799 C CA . LYS A 1 100 ? -14.032 7.186 22.630 1.00 96.62 100 LYS A CA 1
ATOM 800 C C . LYS A 1 100 ? -14.302 8.483 23.395 1.00 96.62 100 LYS A C 1
ATOM 802 O O . LYS A 1 100 ? -14.417 8.451 24.618 1.00 96.62 100 LYS A O 1
ATOM 807 N N . LYS A 1 101 ? -14.417 9.617 22.691 1.00 96.44 101 LYS A N 1
ATOM 808 C CA . LYS A 1 101 ? -14.753 10.917 23.302 1.00 96.44 101 LYS A CA 1
ATOM 809 C C . LYS A 1 101 ? -16.183 10.937 23.845 1.00 96.44 101 LYS A C 1
ATOM 811 O O . LYS A 1 101 ? -16.410 11.507 24.907 1.00 96.44 101 LYS A O 1
ATOM 816 N N . ALA A 1 102 ? -17.129 10.330 23.128 1.00 97.31 102 ALA A N 1
ATOM 817 C CA . ALA A 1 102 ? -18.532 10.272 23.535 1.00 97.31 102 ALA A CA 1
ATOM 818 C C . ALA A 1 102 ? -18.772 9.324 24.726 1.00 97.31 102 ALA A C 1
ATOM 820 O O . ALA A 1 102 ? -19.633 9.595 25.561 1.00 97.31 102 ALA A O 1
ATOM 821 N N . PHE A 1 103 ? -17.993 8.242 24.834 1.00 95.75 103 PHE A N 1
ATOM 822 C CA . PHE A 1 103 ? -18.164 7.199 25.851 1.00 95.75 103 PHE A CA 1
ATOM 823 C C . PHE A 1 103 ? -16.869 6.948 26.642 1.00 95.75 103 PHE A C 1
ATOM 825 O O . PHE A 1 103 ? -16.274 5.872 26.538 1.00 95.75 103 PHE A O 1
ATOM 832 N N . PRO A 1 104 ? -16.428 7.900 27.486 1.00 94.44 104 PRO A N 1
ATOM 833 C CA . PRO A 1 104 ? -15.150 7.802 28.197 1.00 94.44 104 PRO A CA 1
ATOM 834 C C . PRO A 1 104 ? -15.067 6.590 29.137 1.00 94.44 104 PRO A C 1
ATOM 836 O O . PRO A 1 104 ? -13.991 6.028 29.319 1.00 94.44 104 PRO A O 1
ATOM 839 N N . ASN A 1 105 ? -16.198 6.124 29.677 1.00 96.06 105 ASN A N 1
ATOM 840 C CA . ASN A 1 105 ? -16.246 4.931 30.532 1.00 96.06 105 ASN A CA 1
ATOM 841 C C . ASN A 1 105 ? -15.913 3.634 29.773 1.00 96.06 105 ASN A C 1
ATOM 843 O O . ASN A 1 105 ? -15.514 2.657 30.394 1.00 96.06 105 ASN A O 1
ATOM 847 N N . GLN A 1 106 ? -16.056 3.630 28.443 1.00 94.31 106 GLN A N 1
ATOM 848 C CA . GLN A 1 106 ? -15.713 2.507 27.562 1.00 94.31 106 GLN A CA 1
ATOM 849 C C . GLN A 1 106 ? -14.394 2.742 26.807 1.00 94.31 106 GLN A C 1
ATOM 851 O O . GLN A 1 106 ? -14.041 1.993 25.895 1.00 94.31 106 GLN A O 1
ATOM 856 N N . ALA A 1 107 ? -13.637 3.783 27.176 1.00 93.50 107 ALA A N 1
ATOM 857 C CA . ALA A 1 107 ? -12.465 4.219 26.428 1.00 93.50 107 ALA A CA 1
ATOM 858 C C . ALA A 1 107 ? -11.396 3.131 26.278 1.00 93.50 107 ALA A C 1
ATOM 860 O O . ALA A 1 107 ? -10.732 3.092 25.248 1.00 93.50 107 ALA A O 1
ATOM 861 N N . GLN A 1 108 ? -11.232 2.245 27.266 1.00 94.12 108 GLN A N 1
ATOM 862 C CA . GLN A 1 108 ? -10.235 1.174 27.207 1.00 94.12 108 GLN A CA 1
ATOM 863 C C . GLN A 1 108 ? -10.549 0.147 26.110 1.00 94.12 108 GLN A C 1
ATOM 865 O O . GLN A 1 108 ? -9.659 -0.204 25.338 1.00 94.12 108 GLN A O 1
ATOM 870 N N . MET A 1 109 ? -11.804 -0.304 26.012 1.00 92.00 109 MET A N 1
ATOM 871 C CA . MET A 1 109 ? -12.235 -1.239 24.967 1.00 92.00 109 MET A CA 1
ATOM 872 C C . MET A 1 109 ? -12.103 -0.597 23.581 1.00 92.00 109 MET A C 1
ATOM 874 O O . MET A 1 109 ? -11.575 -1.207 22.653 1.00 92.00 109 MET A O 1
ATOM 878 N N . ILE A 1 110 ? -12.516 0.667 23.448 1.00 94.19 110 ILE A N 1
ATOM 879 C CA . ILE A 1 110 ? -12.423 1.405 22.181 1.00 94.19 110 ILE A CA 1
ATOM 880 C C . ILE A 1 110 ? -10.954 1.616 21.775 1.00 94.19 110 ILE A C 1
ATOM 882 O O . ILE A 1 110 ? -10.612 1.468 20.602 1.00 94.19 110 ILE A O 1
ATOM 886 N N . GLU A 1 111 ? -10.063 1.894 22.730 1.00 95.19 111 GLU A N 1
ATOM 887 C CA . GLU A 1 111 ? -8.628 2.053 22.470 1.00 95.19 111 GLU A CA 1
ATOM 888 C C . GLU A 1 111 ? -7.989 0.773 21.924 1.00 95.19 111 GLU A C 1
ATOM 890 O O . GLU A 1 111 ? -7.186 0.828 20.994 1.00 95.19 111 GLU A O 1
ATOM 895 N N . GLN A 1 112 ? -8.370 -0.394 22.450 1.00 93.38 112 GLN A N 1
ATOM 896 C CA . GLN A 1 112 ? -7.886 -1.674 21.926 1.00 93.38 112 GLN A CA 1
ATOM 897 C C . GLN A 1 112 ? -8.244 -1.840 20.444 1.00 93.38 112 GLN A C 1
ATOM 899 O O . GLN A 1 112 ? -7.391 -2.233 19.647 1.00 93.38 112 GLN A O 1
ATOM 904 N N . LYS A 1 113 ? -9.469 -1.467 20.055 1.00 92.62 113 LYS A N 1
ATOM 905 C CA . LYS A 1 113 ? -9.913 -1.494 18.654 1.00 92.62 113 LYS A CA 1
ATOM 906 C C . LYS A 1 113 ? -9.148 -0.499 17.787 1.00 92.62 113 LYS A C 1
ATOM 908 O O . LYS A 1 113 ? -8.732 -0.849 16.686 1.00 92.62 113 LYS A O 1
ATOM 913 N N . ILE A 1 114 ? -8.916 0.718 18.284 1.00 95.25 114 ILE A N 1
ATOM 914 C CA . ILE A 1 114 ? -8.091 1.720 17.590 1.00 95.25 114 ILE A CA 1
ATOM 915 C C . ILE A 1 114 ? -6.700 1.147 17.297 1.00 95.25 114 ILE A C 1
ATOM 917 O O . ILE A 1 114 ? -6.238 1.231 16.159 1.00 95.25 114 ILE A O 1
ATOM 9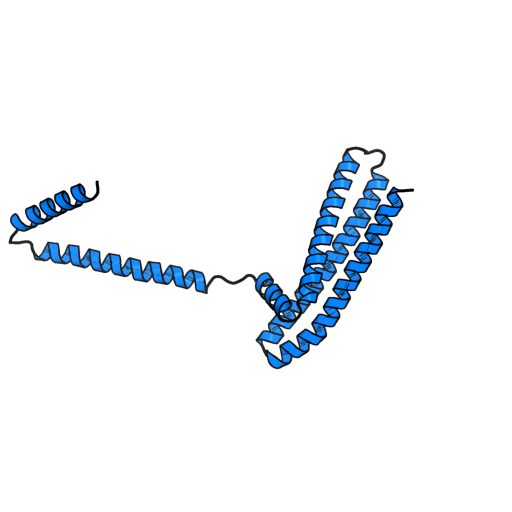21 N N . ASN A 1 115 ? -6.066 0.508 18.281 1.00 95.62 115 ASN A N 1
ATOM 922 C CA . ASN A 1 115 ? -4.735 -0.079 18.126 1.00 95.62 115 ASN A CA 1
ATOM 923 C C . ASN A 1 115 ? -4.707 -1.225 17.101 1.00 95.62 115 ASN A C 1
ATOM 925 O O . ASN A 1 115 ? -3.744 -1.342 16.339 1.00 95.62 115 ASN A O 1
ATOM 929 N N . GLN A 1 116 ? -5.761 -2.047 17.036 1.00 93.44 116 GLN A N 1
ATOM 93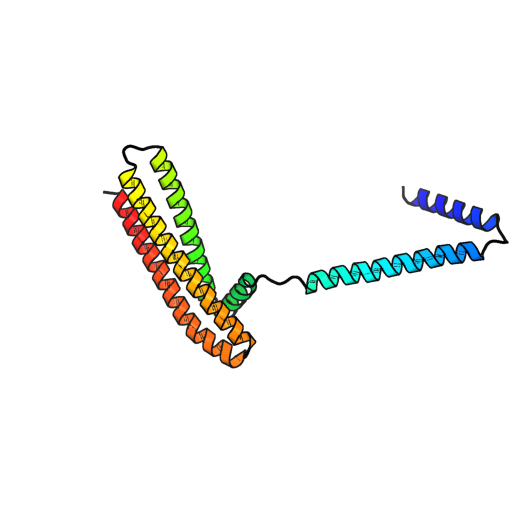0 C CA . GLN A 1 116 ? -5.891 -3.099 16.020 1.00 93.44 116 GLN A CA 1
ATOM 931 C C . GLN A 1 116 ? -5.957 -2.500 14.606 1.00 93.44 116 GLN A C 1
ATOM 933 O O . GLN A 1 116 ? -5.175 -2.885 13.737 1.00 93.44 116 GLN A O 1
ATOM 938 N N . TRP A 1 117 ? -6.812 -1.494 14.390 1.00 95.06 117 TRP A N 1
ATOM 939 C CA . TRP A 1 117 ? -6.915 -0.810 13.095 1.00 95.06 117 TRP A CA 1
ATOM 940 C C . TRP A 1 117 ? -5.637 -0.053 12.712 1.00 95.06 117 TRP A C 1
ATOM 942 O O . TRP A 1 117 ? -5.251 -0.037 11.544 1.00 95.06 117 TRP A O 1
ATOM 952 N N . GLN A 1 118 ? -4.948 0.560 13.679 1.00 96.25 118 GLN A N 1
ATOM 953 C CA . GLN A 1 118 ? -3.649 1.198 13.446 1.00 96.25 118 GLN A CA 1
ATOM 954 C C . GLN A 1 118 ? -2.583 0.181 13.037 1.00 96.25 118 GLN A C 1
ATOM 956 O O . GLN A 1 118 ? -1.816 0.441 12.111 1.00 96.25 118 GLN A O 1
ATOM 961 N N . THR A 1 119 ? -2.553 -0.982 13.690 1.00 95.06 119 THR A N 1
ATOM 962 C CA . THR A 1 119 ? -1.640 -2.074 13.333 1.00 95.06 119 THR A CA 1
ATOM 963 C C . THR A 1 119 ? -1.879 -2.533 11.897 1.00 95.06 119 THR A C 1
ATOM 965 O O . THR A 1 119 ? -0.927 -2.594 11.120 1.00 95.06 119 THR A O 1
ATOM 968 N N . LEU A 1 120 ? -3.143 -2.757 11.519 1.00 94.06 120 LEU A N 1
ATOM 969 C CA . LEU A 1 120 ? -3.515 -3.121 10.152 1.00 94.06 120 LEU A CA 1
ATOM 970 C C . LEU A 1 120 ? -3.063 -2.060 9.135 1.00 94.06 120 LEU A C 1
ATOM 972 O O . LEU A 1 120 ? -2.379 -2.373 8.161 1.00 94.06 120 LEU A O 1
ATOM 976 N N . LYS A 1 121 ? -3.378 -0.785 9.389 1.00 95.88 121 LYS A N 1
ATOM 977 C CA . LYS A 1 121 ? -2.960 0.329 8.526 1.00 95.88 121 LYS A CA 1
ATOM 978 C C . LYS A 1 121 ? -1.440 0.380 8.350 1.00 95.88 121 LYS A C 1
ATOM 980 O O . LYS A 1 121 ? -0.959 0.620 7.244 1.00 95.88 121 LYS A O 1
ATOM 985 N N . ASN A 1 122 ? -0.682 0.165 9.423 1.00 96.12 122 ASN A N 1
ATOM 986 C CA . ASN A 1 122 ? 0.778 0.182 9.371 1.00 96.12 122 ASN A CA 1
ATOM 987 C C . ASN A 1 122 ? 1.330 -0.979 8.535 1.00 96.12 122 ASN A C 1
ATOM 989 O O . ASN A 1 122 ? 2.261 -0.768 7.761 1.00 96.12 122 ASN A O 1
ATOM 993 N N . GLN A 1 123 ? 0.740 -2.173 8.637 1.00 94.81 123 GLN A N 1
ATOM 994 C CA . GLN A 1 123 ? 1.113 -3.323 7.807 1.00 94.81 123 GLN A CA 1
ATOM 995 C C . GLN A 1 123 ? 0.842 -3.064 6.319 1.00 94.81 123 GLN A C 1
ATOM 997 O O . GLN A 1 123 ? 1.729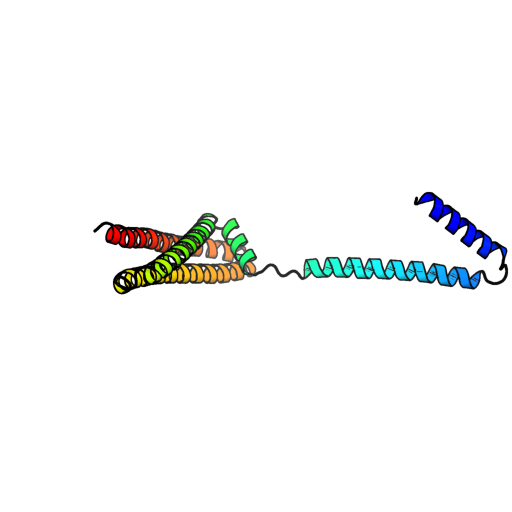 -3.284 5.495 1.00 94.81 123 GLN A O 1
ATOM 1002 N N . LEU A 1 124 ? -0.342 -2.537 5.984 1.00 95.88 124 LEU A N 1
ATOM 1003 C CA . LEU A 1 124 ? -0.698 -2.146 4.615 1.00 95.88 124 LEU A CA 1
ATOM 1004 C C . LEU A 1 124 ? 0.282 -1.105 4.054 1.00 95.88 124 LEU A C 1
ATOM 1006 O O . LEU A 1 124 ? 0.822 -1.287 2.965 1.00 95.88 124 LEU A O 1
ATOM 1010 N N . SER A 1 125 ? 0.573 -0.058 4.831 1.00 96.31 125 SER A N 1
ATOM 1011 C CA . SER A 1 125 ? 1.518 1.002 4.457 1.00 96.31 125 SER A CA 1
ATOM 1012 C C . SER A 1 125 ? 2.932 0.465 4.231 1.00 96.31 125 SER A C 1
ATOM 1014 O O . SER A 1 125 ? 3.569 0.781 3.228 1.00 96.31 125 SER A O 1
ATOM 1016 N N . GLN A 1 126 ? 3.421 -0.401 5.122 1.00 96.19 126 GLN A N 1
ATOM 1017 C CA . GLN A 1 126 ? 4.748 -0.996 4.992 1.00 96.19 126 GLN A CA 1
ATOM 1018 C C . GLN A 1 126 ? 4.879 -1.822 3.707 1.00 96.19 126 GLN A C 1
ATOM 1020 O O . GLN A 1 126 ? 5.875 -1.684 2.998 1.00 96.19 126 GLN A O 1
ATOM 1025 N N . VAL A 1 127 ? 3.886 -2.661 3.399 1.00 94.50 127 VAL A N 1
ATOM 1026 C CA . VAL A 1 127 ? 3.896 -3.477 2.176 1.00 94.50 127 VAL A CA 1
ATOM 1027 C C . VAL A 1 127 ? 3.772 -2.600 0.933 1.00 94.50 127 VAL A C 1
ATOM 1029 O O . VAL A 1 127 ? 4.523 -2.805 -0.016 1.00 94.50 127 VAL A O 1
ATOM 1032 N N . SER A 1 128 ? 2.895 -1.591 0.951 1.00 94.56 128 SER A N 1
ATOM 1033 C CA . SER A 1 128 ? 2.768 -0.629 -0.151 1.00 94.56 128 SER A CA 1
ATOM 1034 C C . SER A 1 128 ? 4.106 0.049 -0.456 1.00 94.56 128 SER A C 1
ATOM 1036 O O . SER A 1 128 ? 4.527 0.074 -1.608 1.00 94.56 128 SER A O 1
ATOM 1038 N N . ASN A 1 129 ? 4.815 0.522 0.573 1.00 94.19 129 ASN A N 1
ATOM 1039 C CA . ASN A 1 129 ? 6.107 1.191 0.411 1.00 94.19 129 ASN A CA 1
ATOM 1040 C C . ASN A 1 129 ? 7.207 0.239 -0.103 1.00 94.19 129 ASN A C 1
ATOM 1042 O O . ASN A 1 129 ? 8.002 0.638 -0.951 1.00 94.19 129 ASN A O 1
ATOM 1046 N N . ASP A 1 130 ? 7.260 -1.016 0.372 1.00 93.88 130 ASP A N 1
ATOM 1047 C CA . ASP A 1 130 ? 8.217 -2.019 -0.142 1.00 93.88 130 ASP A CA 1
ATOM 1048 C C . ASP A 1 130 ? 7.950 -2.326 -1.623 1.00 93.88 130 ASP A C 1
ATOM 1050 O O . ASP A 1 130 ? 8.885 -2.400 -2.424 1.00 93.88 130 ASP A O 1
ATOM 1054 N N . ILE A 1 131 ? 6.675 -2.448 -2.012 1.00 92.69 131 ILE A N 1
ATOM 1055 C CA . ILE A 1 131 ? 6.286 -2.639 -3.413 1.00 92.69 131 ILE A CA 1
ATOM 1056 C C . ILE A 1 131 ? 6.716 -1.430 -4.248 1.00 92.69 131 ILE A C 1
ATOM 1058 O O . ILE A 1 131 ? 7.409 -1.618 -5.248 1.00 92.69 131 ILE A O 1
ATOM 1062 N N . GLU A 1 132 ? 6.370 -0.206 -3.840 1.00 91.69 132 GLU A N 1
ATOM 1063 C CA . GLU A 1 132 ? 6.749 1.021 -4.556 1.00 91.69 132 GLU A CA 1
ATOM 1064 C C . GLU A 1 132 ? 8.264 1.116 -4.764 1.00 91.69 132 GLU A C 1
ATOM 1066 O O . GLU A 1 132 ? 8.724 1.303 -5.892 1.00 91.69 132 GLU A O 1
ATOM 1071 N N . GLN A 1 133 ? 9.048 0.895 -3.706 1.00 91.94 133 GLN A N 1
ATOM 1072 C CA . GLN A 1 133 ? 10.506 0.958 -3.768 1.00 91.94 133 GLN A CA 1
ATOM 1073 C C . GLN A 1 133 ? 11.086 -0.085 -4.736 1.00 91.94 133 GLN A C 1
ATOM 1075 O O . GLN A 1 133 ? 12.005 0.207 -5.508 1.00 91.94 133 GLN A O 1
ATOM 1080 N N . ARG A 1 134 ? 10.566 -1.317 -4.721 1.00 91.69 134 ARG A N 1
ATOM 1081 C CA . ARG A 1 134 ? 11.033 -2.388 -5.616 1.00 91.69 134 ARG A CA 1
ATOM 1082 C C . ARG A 1 134 ? 10.647 -2.135 -7.066 1.00 91.69 134 ARG A C 1
ATOM 1084 O O . ARG A 1 134 ? 11.437 -2.437 -7.963 1.00 91.69 134 ARG A O 1
ATOM 1091 N N . VAL A 1 135 ? 9.463 -1.578 -7.308 1.00 91.44 135 VAL A N 1
ATOM 1092 C CA . VAL A 1 135 ? 9.061 -1.172 -8.655 1.00 91.44 135 VAL A CA 1
ATOM 1093 C C . VAL A 1 135 ? 9.959 -0.045 -9.144 1.00 91.44 135 VAL A C 1
ATOM 1095 O O . VAL A 1 135 ? 10.439 -0.128 -10.270 1.00 91.44 135 VAL A O 1
ATOM 1098 N N . GLU A 1 136 ? 10.230 0.974 -8.329 1.00 90.81 136 GLU A N 1
ATOM 1099 C CA . GLU A 1 136 ? 11.110 2.080 -8.713 1.00 90.81 136 GLU A CA 1
ATOM 1100 C C . GLU A 1 136 ? 12.498 1.567 -9.124 1.00 90.81 136 GLU A C 1
ATOM 1102 O O . GLU A 1 136 ? 12.996 1.893 -10.204 1.00 90.81 136 GLU A O 1
ATOM 1107 N N . GLN A 1 137 ? 13.093 0.679 -8.323 1.00 89.69 137 GLN A N 1
ATOM 1108 C CA . GLN A 1 137 ? 14.369 0.037 -8.655 1.00 89.69 137 GLN A CA 1
ATOM 1109 C C . GLN A 1 137 ? 14.304 -0.729 -9.981 1.00 89.69 137 GLN A C 1
ATOM 1111 O O . GLN A 1 137 ? 15.225 -0.654 -10.800 1.00 89.69 137 GLN A O 1
ATOM 1116 N N . ALA A 1 138 ? 13.215 -1.459 -10.216 1.00 88.62 138 ALA A N 1
ATOM 1117 C CA . ALA A 1 138 ? 13.034 -2.207 -11.448 1.00 88.62 138 ALA A CA 1
ATOM 1118 C C . ALA A 1 138 ? 12.771 -1.303 -12.662 1.00 88.62 138 ALA A C 1
ATOM 1120 O O . ALA A 1 138 ? 13.241 -1.613 -13.756 1.00 88.62 138 ALA A O 1
ATOM 1121 N N . TYR A 1 139 ? 12.092 -0.170 -12.477 1.00 89.25 139 TYR A N 1
ATOM 1122 C CA . TYR A 1 139 ? 11.907 0.852 -13.502 1.00 89.25 139 TYR A CA 1
ATOM 1123 C C . TYR A 1 139 ? 13.247 1.476 -13.908 1.00 89.25 139 TYR A C 1
ATOM 1125 O O . TYR A 1 139 ? 13.541 1.595 -15.098 1.00 89.25 139 TYR A O 1
ATOM 1133 N N . VAL A 1 140 ? 14.106 1.806 -12.939 1.00 88.75 140 VAL A N 1
ATOM 1134 C CA . VAL A 1 140 ? 15.465 2.295 -13.220 1.00 88.75 140 VAL A CA 1
ATOM 1135 C C . VAL A 1 140 ? 16.270 1.239 -13.982 1.00 88.75 140 VAL A C 1
ATOM 1137 O O . VAL A 1 140 ? 16.887 1.554 -14.997 1.00 88.75 140 VAL A O 1
ATOM 1140 N N . ALA A 1 141 ? 16.217 -0.029 -13.559 1.00 88.25 141 ALA A N 1
ATOM 1141 C CA . ALA A 1 141 ? 16.879 -1.123 -14.271 1.00 88.25 141 ALA A CA 1
ATOM 1142 C C . ALA A 1 141 ? 16.341 -1.309 -15.702 1.00 88.25 141 ALA A C 1
ATOM 1144 O O . ALA A 1 141 ? 17.126 -1.534 -16.622 1.00 88.25 141 ALA A O 1
ATOM 1145 N N . TYR A 1 142 ? 15.027 -1.166 -15.902 1.00 88.62 142 TYR A N 1
ATOM 1146 C CA . TYR A 1 142 ? 14.395 -1.142 -17.220 1.00 88.62 142 TYR A CA 1
ATOM 1147 C C . TYR A 1 142 ? 14.921 -0.001 -18.086 1.00 88.62 142 TYR A C 1
ATOM 1149 O O . TYR A 1 142 ? 15.234 -0.222 -19.248 1.00 88.62 142 TYR A O 1
ATOM 1157 N N . LYS A 1 143 ? 15.095 1.203 -17.536 1.00 88.81 143 LYS A N 1
ATOM 1158 C CA . LYS A 1 143 ? 15.645 2.332 -18.299 1.00 88.81 143 LYS A CA 1
ATOM 1159 C C . LYS A 1 143 ? 17.122 2.188 -18.661 1.00 88.81 143 LYS A C 1
ATOM 1161 O O . LYS A 1 143 ? 17.550 2.804 -19.631 1.00 88.81 143 LYS A O 1
ATOM 1166 N N . ILE A 1 144 ? 17.884 1.380 -17.925 1.00 91.06 144 ILE A N 1
ATOM 1167 C CA . ILE A 1 144 ? 19.280 1.062 -18.258 1.00 91.06 144 ILE A CA 1
ATOM 1168 C C . ILE A 1 144 ? 19.353 0.016 -19.380 1.00 91.06 144 ILE A C 1
ATOM 1170 O O . ILE A 1 144 ? 20.166 0.146 -20.291 1.00 91.06 144 ILE A O 1
ATOM 1174 N N . ASP A 1 145 ? 18.508 -1.014 -19.319 1.00 90.62 145 ASP A N 1
ATOM 1175 C CA . ASP A 1 145 ? 18.419 -2.076 -20.323 1.00 90.62 145 ASP A CA 1
ATOM 1176 C C . ASP A 1 145 ? 16.964 -2.538 -20.435 1.00 90.62 145 ASP A C 1
ATOM 1178 O O . ASP A 1 145 ? 16.477 -3.317 -19.612 1.00 90.62 145 ASP A O 1
ATOM 1182 N N . GLU A 1 146 ? 16.254 -2.059 -21.456 1.00 88.38 146 GLU A N 1
ATOM 1183 C CA . GLU A 1 146 ? 14.812 -2.296 -21.575 1.00 88.38 146 GLU A CA 1
ATOM 1184 C C . GLU A 1 146 ? 14.478 -3.781 -21.783 1.00 88.38 146 GLU A C 1
ATOM 1186 O O . GLU A 1 146 ? 13.462 -4.271 -21.278 1.00 88.38 146 GLU A O 1
ATOM 1191 N N . ILE A 1 147 ? 15.343 -4.533 -22.474 1.00 83.75 147 ILE A N 1
ATOM 1192 C CA . ILE A 1 147 ? 15.106 -5.946 -22.795 1.00 83.75 147 ILE A CA 1
ATOM 1193 C C . ILE A 1 147 ? 15.323 -6.817 -21.554 1.00 83.75 147 ILE A C 1
ATOM 1195 O O . ILE A 1 147 ? 14.458 -7.626 -21.198 1.00 83.75 147 ILE A O 1
ATOM 1199 N N . GLN A 1 148 ? 16.471 -6.678 -20.885 1.00 84.69 148 GLN A N 1
ATOM 1200 C CA . GLN A 1 148 ? 16.766 -7.421 -19.654 1.00 84.69 148 GLN A CA 1
ATOM 1201 C C . GLN A 1 148 ? 15.881 -6.947 -18.500 1.00 84.69 148 GLN A C 1
ATOM 1203 O O . GLN A 1 148 ? 15.398 -7.760 -17.710 1.00 84.69 148 GLN A O 1
ATOM 1208 N N . GLY A 1 149 ? 15.646 -5.642 -18.407 1.00 86.06 149 GLY A N 1
ATOM 1209 C CA . GLY A 1 149 ? 14.849 -5.027 -17.359 1.00 86.06 149 GLY A CA 1
ATOM 1210 C C . GLY A 1 149 ? 13.387 -5.445 -17.416 1.00 86.06 149 GLY A C 1
ATOM 1211 O O . GLY A 1 149 ? 12.837 -5.794 -16.376 1.00 86.06 149 GLY A O 1
ATOM 1212 N N . ARG A 1 150 ? 12.779 -5.548 -18.609 1.00 87.75 150 ARG A N 1
ATOM 1213 C CA . ARG A 1 150 ? 11.407 -6.070 -18.744 1.00 87.75 150 ARG A CA 1
ATOM 1214 C C . ARG A 1 150 ? 11.304 -7.510 -18.242 1.00 87.75 150 ARG A C 1
ATOM 1216 O O . ARG A 1 150 ? 10.425 -7.808 -17.443 1.00 87.75 150 ARG A O 1
ATOM 1223 N N . LYS A 1 151 ? 12.240 -8.386 -18.633 1.00 87.50 151 LYS A N 1
ATOM 1224 C CA . LYS A 1 151 ? 12.272 -9.787 -18.163 1.00 87.50 151 LYS A CA 1
ATOM 1225 C C . LYS A 1 151 ? 12.418 -9.885 -16.642 1.00 87.50 151 LYS A C 1
ATOM 1227 O O . LYS A 1 151 ? 11.710 -10.664 -16.006 1.00 87.50 151 LYS A O 1
ATOM 1232 N N . LYS A 1 152 ? 13.324 -9.094 -16.057 1.00 86.38 152 LYS A N 1
ATOM 1233 C CA . LYS A 1 152 ? 13.532 -9.045 -14.601 1.00 86.38 152 LYS A CA 1
ATOM 1234 C C . LYS A 1 152 ? 12.304 -8.507 -13.873 1.00 86.38 152 LYS A C 1
ATOM 1236 O O . LYS A 1 152 ? 11.923 -9.070 -12.850 1.00 86.38 152 LYS A O 1
ATOM 1241 N N . PHE A 1 153 ? 11.670 -7.463 -14.407 1.00 89.69 153 PHE A N 1
ATOM 1242 C CA . PHE A 1 153 ? 10.471 -6.897 -13.807 1.00 89.69 153 PHE A CA 1
ATOM 1243 C C . PHE A 1 153 ? 9.313 -7.888 -13.824 1.00 89.69 153 PHE A C 1
ATOM 1245 O O . PHE A 1 153 ? 8.697 -8.061 -12.785 1.00 89.69 153 PHE A O 1
ATOM 1252 N N . THR A 1 154 ? 9.068 -8.610 -14.923 1.00 87.50 154 THR A N 1
ATOM 1253 C CA . THR A 1 154 ? 8.019 -9.645 -14.959 1.00 87.50 154 THR A CA 1
ATOM 1254 C C . THR A 1 154 ? 8.187 -10.660 -13.821 1.00 87.50 154 THR A C 1
ATOM 1256 O O . THR A 1 154 ? 7.230 -10.948 -13.106 1.00 87.50 154 THR A O 1
ATOM 1259 N N . LEU A 1 155 ? 9.411 -11.134 -13.566 1.00 88.38 155 LEU A N 1
ATOM 1260 C CA . LEU A 1 155 ? 9.676 -12.068 -12.466 1.00 88.38 155 LEU A CA 1
ATOM 1261 C C . LEU A 1 155 ? 9.426 -11.443 -11.080 1.00 88.38 155 LEU A C 1
ATOM 1263 O O . LEU A 1 155 ? 8.798 -12.059 -10.218 1.00 88.38 155 LEU A O 1
ATOM 1267 N N . ILE A 1 156 ? 9.913 -10.219 -10.860 1.00 91.69 156 ILE A N 1
ATOM 1268 C CA . ILE A 1 156 ? 9.755 -9.518 -9.578 1.00 91.69 156 ILE A CA 1
ATOM 1269 C C . ILE A 1 156 ? 8.284 -9.161 -9.343 1.00 91.69 156 ILE A C 1
ATOM 1271 O O . ILE A 1 156 ? 7.783 -9.366 -8.242 1.00 91.69 156 ILE A O 1
ATOM 1275 N N . SER A 1 157 ? 7.570 -8.710 -10.373 1.00 90.38 157 SER A N 1
ATOM 1276 C CA . SER A 1 157 ? 6.171 -8.282 -10.297 1.00 90.38 157 SER A CA 1
ATOM 1277 C C . SER A 1 157 ? 5.236 -9.387 -9.812 1.00 90.38 157 SER A C 1
ATOM 1279 O O . SER A 1 157 ? 4.352 -9.102 -9.013 1.00 90.38 157 SER A O 1
ATOM 1281 N N . GLN A 1 158 ? 5.499 -10.655 -10.151 1.00 92.31 158 GLN A N 1
ATOM 1282 C CA . GLN A 1 158 ? 4.744 -11.783 -9.598 1.00 92.31 158 GLN A CA 1
ATOM 1283 C C . GLN A 1 158 ? 4.969 -11.947 -8.088 1.00 92.31 158 GLN A C 1
ATOM 1285 O O . GLN A 1 158 ? 4.043 -12.255 -7.340 1.00 92.31 158 GLN A O 1
ATOM 1290 N N . THR A 1 159 ? 6.202 -11.731 -7.620 1.00 93.31 159 THR A N 1
ATOM 1291 C CA . THR A 1 159 ? 6.515 -11.759 -6.183 1.00 93.31 159 THR A CA 1
ATOM 1292 C C . THR A 1 159 ? 5.815 -10.613 -5.457 1.00 93.31 159 THR A C 1
ATOM 1294 O O . THR A 1 159 ? 5.195 -10.842 -4.420 1.00 93.31 159 THR A O 1
ATOM 1297 N N . LEU A 1 160 ? 5.861 -9.406 -6.029 1.00 94.12 160 LEU A N 1
ATOM 1298 C CA . LEU A 1 160 ? 5.179 -8.229 -5.487 1.00 94.12 160 LEU A CA 1
ATOM 1299 C C . LEU A 1 160 ? 3.661 -8.428 -5.450 1.00 94.12 160 LEU A C 1
ATOM 1301 O O . LEU A 1 160 ? 3.022 -8.101 -4.455 1.00 94.12 160 LEU A O 1
ATOM 1305 N N . LEU A 1 161 ? 3.089 -9.028 -6.498 1.00 94.75 161 LEU A N 1
ATOM 1306 C CA . LEU A 1 161 ? 1.671 -9.365 -6.558 1.00 94.75 161 LEU A CA 1
ATOM 1307 C C . LEU A 1 161 ? 1.288 -10.325 -5.426 1.00 94.75 161 LEU A C 1
ATOM 1309 O O . LEU A 1 161 ? 0.288 -10.113 -4.745 1.00 94.75 161 LEU A O 1
ATOM 1313 N N . ASN A 1 162 ? 2.101 -11.352 -5.177 1.00 94.31 162 ASN A N 1
ATOM 1314 C CA . ASN A 1 162 ? 1.858 -12.286 -4.079 1.00 94.31 162 ASN A CA 1
ATOM 1315 C C . ASN A 1 162 ? 1.932 -11.594 -2.708 1.00 94.31 162 ASN A C 1
ATOM 1317 O O . ASN A 1 162 ? 1.115 -11.892 -1.839 1.00 94.31 162 ASN A O 1
ATOM 1321 N N . GLN A 1 163 ? 2.866 -10.656 -2.513 1.00 93.38 163 GLN A N 1
ATOM 1322 C CA . GLN A 1 163 ? 2.936 -9.847 -1.290 1.00 93.38 163 GLN A CA 1
ATOM 1323 C C . GLN A 1 163 ? 1.687 -8.968 -1.125 1.00 93.38 163 GLN A C 1
ATOM 1325 O O . GLN A 1 163 ? 1.118 -8.919 -0.034 1.00 93.38 163 GLN A O 1
ATOM 1330 N N . ALA A 1 164 ? 1.231 -8.329 -2.206 1.00 94.44 164 ALA A N 1
ATOM 1331 C CA . ALA A 1 164 ? 0.025 -7.507 -2.206 1.00 94.44 164 ALA A CA 1
ATOM 1332 C C . ALA A 1 164 ? -1.232 -8.334 -1.879 1.00 94.44 164 ALA A C 1
ATOM 1334 O O . ALA A 1 164 ? -2.022 -7.967 -1.014 1.00 94.44 164 ALA A O 1
ATOM 1335 N N . ASN A 1 165 ? -1.379 -9.506 -2.501 1.00 95.75 165 ASN A N 1
ATOM 1336 C CA . ASN A 1 165 ? -2.478 -10.428 -2.213 1.00 95.75 165 ASN A CA 1
ATOM 1337 C C . ASN A 1 165 ? -2.447 -10.927 -0.763 1.00 95.75 165 ASN A C 1
ATOM 1339 O O . ASN A 1 165 ? -3.487 -10.992 -0.112 1.00 95.75 165 ASN A O 1
ATOM 1343 N N . ALA A 1 166 ? -1.264 -11.255 -0.237 1.00 94.69 166 ALA A N 1
ATOM 1344 C CA . ALA A 1 166 ? -1.122 -11.722 1.137 1.00 94.69 166 ALA A CA 1
ATOM 1345 C C . ALA A 1 166 ? -1.518 -10.648 2.162 1.00 94.69 166 ALA A C 1
ATOM 1347 O O . ALA A 1 166 ? -2.185 -10.968 3.147 1.00 94.69 166 ALA A O 1
ATOM 1348 N N . VAL A 1 167 ? -1.136 -9.382 1.943 1.00 94.44 167 VAL A N 1
ATOM 1349 C CA . VAL A 1 167 ? -1.503 -8.303 2.874 1.00 94.44 167 VAL A CA 1
ATOM 1350 C C . VAL A 1 167 ? -2.993 -7.970 2.802 1.00 94.44 167 VAL A C 1
ATOM 1352 O O . VAL A 1 167 ? -3.599 -7.758 3.847 1.00 94.44 167 VAL A O 1
ATOM 1355 N N . LEU A 1 168 ? -3.603 -8.007 1.614 1.00 95.19 168 LEU A N 1
ATOM 1356 C CA . LEU A 1 168 ? -5.046 -7.804 1.454 1.00 95.19 168 LEU A CA 1
ATOM 1357 C C . LEU A 1 168 ? -5.851 -8.933 2.112 1.00 95.19 168 LEU A C 1
ATOM 1359 O O . LEU A 1 168 ? -6.763 -8.662 2.884 1.00 95.19 168 LEU A O 1
ATOM 1363 N N . ALA A 1 169 ? -5.450 -10.193 1.925 1.00 94.56 169 ALA A N 1
ATOM 1364 C CA . ALA A 1 169 ? -6.095 -11.320 2.601 1.00 94.56 169 ALA A CA 1
ATOM 1365 C C . ALA A 1 169 ? -5.974 -11.231 4.136 1.00 94.56 169 ALA A C 1
ATOM 1367 O O . ALA A 1 169 ? -6.910 -11.560 4.867 1.00 94.56 169 ALA A O 1
ATOM 1368 N N . ASN A 1 170 ? -4.828 -10.762 4.644 1.00 90.75 170 ASN A N 1
ATOM 1369 C CA . ASN A 1 170 ? -4.661 -10.494 6.072 1.00 90.75 170 ASN A CA 1
ATOM 1370 C C . ASN A 1 170 ? -5.567 -9.340 6.535 1.00 90.75 170 ASN A C 1
ATOM 1372 O O . ASN A 1 170 ? -6.188 -9.440 7.594 1.00 90.75 170 ASN A O 1
ATOM 1376 N N . ALA A 1 171 ? -5.696 -8.281 5.733 1.00 91.38 171 ALA A N 1
ATOM 1377 C CA . ALA A 1 171 ? -6.599 -7.174 6.021 1.00 91.38 171 ALA A CA 1
ATOM 1378 C C . ALA A 1 171 ? -8.050 -7.642 6.160 1.00 91.38 171 ALA A C 1
ATOM 1380 O O . ALA A 1 171 ? -8.676 -7.350 7.179 1.00 91.38 171 ALA A O 1
ATOM 1381 N N . ASP A 1 172 ? -8.536 -8.454 5.221 1.00 92.06 172 ASP A N 1
ATOM 1382 C CA . ASP A 1 172 ? -9.881 -9.035 5.261 1.00 92.06 172 ASP A CA 1
ATOM 1383 C C . ASP A 1 172 ? -10.106 -9.886 6.520 1.00 92.06 172 ASP A C 1
ATOM 1385 O O . ASP A 1 172 ? -11.117 -9.747 7.219 1.00 92.06 172 ASP A O 1
ATOM 1389 N N . SER A 1 173 ? -9.136 -10.740 6.863 1.00 89.81 173 SER A N 1
ATOM 1390 C CA . SER A 1 173 ? -9.195 -11.578 8.067 1.00 89.81 173 SER A CA 1
ATOM 1391 C C . SER A 1 173 ? -9.176 -10.748 9.353 1.00 89.81 173 SER A C 1
ATOM 1393 O O . SER A 1 173 ? -9.927 -11.025 10.295 1.00 89.81 173 SER A O 1
ATOM 1395 N N . THR A 1 174 ? -8.313 -9.735 9.417 1.00 87.44 174 THR A N 1
ATOM 1396 C CA . THR A 1 174 ? -8.167 -8.859 10.582 1.00 87.44 174 THR A CA 1
ATOM 1397 C C . THR A 1 174 ? -9.430 -8.034 10.780 1.00 87.44 174 THR A C 1
ATOM 1399 O O . THR A 1 174 ? -9.966 -8.000 11.884 1.00 87.44 174 THR A O 1
ATOM 1402 N N . LYS A 1 175 ? -9.964 -7.447 9.708 1.00 90.62 175 LYS A N 1
ATOM 1403 C CA . LYS A 1 175 ? -11.238 -6.725 9.714 1.00 90.62 175 LYS A CA 1
ATOM 1404 C C . LYS A 1 175 ? -12.380 -7.599 10.223 1.00 90.62 175 LYS A C 1
ATOM 1406 O O . LYS A 1 175 ? -13.044 -7.212 11.180 1.00 90.62 175 LYS A O 1
ATOM 1411 N N . SER A 1 176 ? -12.529 -8.803 9.670 1.00 88.31 176 SER A N 1
ATOM 1412 C CA . SER A 1 176 ? -13.562 -9.758 10.097 1.00 88.31 176 SER A CA 1
ATOM 1413 C C . SER A 1 176 ? -13.441 -10.104 11.586 1.00 88.31 176 SER A C 1
ATOM 1415 O O . SER A 1 176 ? -14.438 -10.178 12.295 1.00 88.31 176 SER A O 1
ATOM 1417 N N . THR A 1 177 ? -12.214 -10.258 12.091 1.00 87.62 177 THR A N 1
ATOM 1418 C CA . THR A 1 177 ? -11.955 -10.536 13.515 1.00 87.62 177 THR A CA 1
ATOM 1419 C C . THR A 1 177 ? -12.297 -9.338 14.404 1.00 87.62 177 THR A C 1
ATOM 1421 O O . THR A 1 177 ? -12.870 -9.497 15.482 1.00 87.62 177 THR A O 1
ATOM 1424 N N . ILE A 1 178 ? -11.943 -8.126 13.969 1.00 84.56 178 ILE A N 1
ATOM 1425 C CA . ILE A 1 178 ? -12.238 -6.895 14.705 1.00 84.56 178 ILE A CA 1
ATOM 1426 C C . ILE A 1 178 ? -13.752 -6.680 14.807 1.00 84.56 178 ILE A C 1
ATOM 1428 O O . ILE A 1 178 ? -14.220 -6.294 15.884 1.00 84.56 178 ILE A O 1
ATOM 1432 N N . GLU A 1 179 ? -14.472 -6.922 13.706 1.00 81.31 179 GLU A N 1
ATOM 1433 C CA . GLU A 1 179 ? -15.925 -6.776 13.584 1.00 81.31 179 GLU A CA 1
ATOM 1434 C C . GLU A 1 179 ? -16.682 -7.860 14.363 1.00 81.31 179 GLU A C 1
ATOM 1436 O O . GLU A 1 179 ? -17.580 -7.516 15.118 1.00 81.31 179 GLU A O 1
ATOM 1441 N N . ALA A 1 180 ? -16.270 -9.132 14.305 1.00 81.62 180 ALA A N 1
ATOM 1442 C CA . ALA A 1 180 ? -16.913 -10.212 15.067 1.00 81.62 180 ALA A CA 1
ATOM 1443 C C . ALA A 1 180 ? -16.864 -9.987 16.589 1.00 81.62 180 ALA A C 1
ATOM 1445 O O . ALA A 1 180 ? -17.819 -10.265 17.303 1.00 81.62 180 ALA A O 1
ATOM 1446 N N . GLN A 1 181 ? -15.774 -9.407 17.089 1.00 75.94 181 GLN A N 1
ATOM 1447 C CA . GLN A 1 181 ? -15.632 -9.014 18.495 1.00 75.94 181 GLN A CA 1
ATOM 1448 C C . GLN A 1 181 ? -16.512 -7.805 18.904 1.00 75.94 181 GLN A C 1
ATOM 1450 O O . GLN A 1 181 ? -16.323 -7.276 19.998 1.00 75.94 181 GLN A O 1
ATOM 1455 N N . LEU A 1 182 ? -17.363 -7.269 18.019 1.00 62.84 182 LEU A N 1
ATOM 1456 C CA . LEU A 1 182 ? -18.372 -6.249 18.347 1.00 62.84 182 LEU A CA 1
ATOM 1457 C C . LEU A 1 182 ? -19.777 -6.845 18.527 1.00 62.84 182 LEU A C 1
ATOM 1459 O O . LEU A 1 182 ? -20.630 -6.163 19.091 1.00 62.84 182 LEU A O 1
ATOM 1463 N N . ASP A 1 183 ? -20.001 -8.075 18.056 1.00 60.75 183 ASP A N 1
ATOM 1464 C CA . ASP A 1 183 ? -21.296 -8.766 18.106 1.00 60.75 183 ASP A CA 1
ATOM 1465 C C . ASP A 1 183 ? -21.427 -9.723 19.317 1.00 60.75 183 ASP A C 1
ATOM 1467 O O . ASP A 1 183 ? -22.491 -10.315 19.514 1.00 60.75 183 ASP A O 1
ATOM 1471 N N . GLU A 1 184 ? -20.370 -9.863 20.130 1.00 45.22 184 GLU A N 1
ATOM 1472 C CA . GLU A 1 184 ? -20.354 -10.564 21.434 1.00 45.22 184 GLU A CA 1
ATOM 1473 C C . GLU A 1 184 ? -20.560 -9.597 22.612 1.00 45.22 184 GLU A C 1
ATOM 1475 O O . GLU A 1 184 ? -21.336 -9.954 23.531 1.00 45.22 184 GLU A O 1
#